Protein AF-0000000086684910 (afdb_homodimer)

Secondary structure (DSSP, 8-state):
--EEEEEEEES---HHHHHHTTTSEEEEE--EEEEEEEE-HHHHHHHHHHHHHTTPPEEEEEEE------------------------------/--EEEEEEEES---HHHHHHTTTSEEEEE--EEEEEEEE-HHHHHHHHHHHHHTTPPEEEEEEE------------------------------

Organism: NCBI:txid175570

Sequence (188 aa):
MDSRYEIRILGYLGPVLRAAVDGMRYEVVPTQTTIRAKLSPGDLRRLLKRLDARGVTLIHLARTGERLRRTPIDSRRSPSSTQGDVAQTAPARGMDSRYEIRILGYLGPVLRAAVDGMRYEVVPTQTTIRAKLSPGDLRRLLKRLDARGVTLIHLARTGERLRRTPIDSRRSPSSTQGDVAQTAPARG

Structure (mmCIF, N/CA/C/O backbone):
data_AF-0000000086684910-model_v1
#
loop_
_entity.id
_entity.type
_entity.pdbx_description
1 polymer 'TubC N-terminal docking domain-containing protein'
#
loop_
_atom_site.group_PDB
_atom_site.id
_atom_site.type_symbol
_atom_site.label_atom_id
_atom_site.label_alt_id
_atom_site.label_comp_id
_atom_site.label_asym_id
_atom_site.label_entity_id
_atom_site.label_seq_id
_atom_site.pdbx_PDB_ins_code
_atom_site.Cartn_x
_atom_site.Cartn_y
_atom_site.Cartn_z
_atom_site.occupancy
_atom_site.B_iso_or_equiv
_atom_site.auth_seq_id
_atom_site.auth_comp_id
_atom_site.auth_asym_id
_atom_site.auth_atom_id
_atom_site.pdbx_PDB_model_num
ATOM 1 N N . MET A 1 1 ? -8.414 26.562 13.734 1 89.31 1 MET A N 1
ATOM 2 C CA . MET A 1 1 ? -7.5 26.516 12.594 1 89.31 1 MET A CA 1
ATOM 3 C C . MET A 1 1 ? -7.406 25.094 12.031 1 89.31 1 MET A C 1
ATOM 5 O O . MET A 1 1 ? -7.398 24.125 12.781 1 89.31 1 MET A O 1
ATOM 9 N N . ASP A 1 2 ? -7.371 25 10.719 1 93.31 2 ASP A N 1
ATOM 10 C CA . ASP A 1 2 ? -7.375 23.688 10.062 1 93.31 2 ASP A CA 1
ATOM 11 C C . ASP A 1 2 ? -5.953 23.188 9.82 1 93.31 2 ASP A C 1
ATOM 13 O O . ASP A 1 2 ? -5.02 23.984 9.711 1 93.31 2 ASP A O 1
ATOM 17 N N . SER A 1 3 ? -5.773 22 9.938 1 95.12 3 SER A N 1
ATOM 18 C CA . SER A 1 3 ? -4.516 21.344 9.602 1 95.12 3 SER A CA 1
ATOM 19 C C . SER A 1 3 ? -4.727 20.266 8.539 1 95.12 3 SER A C 1
ATOM 21 O O . SER A 1 3 ? -5.84 19.766 8.359 1 95.12 3 SER A O 1
ATOM 23 N N . ARG A 1 4 ? -3.641 20.016 7.797 1 96.44 4 ARG A N 1
ATOM 24 C CA . ARG A 1 4 ? -3.703 18.953 6.812 1 96.44 4 ARG A CA 1
ATOM 25 C C . ARG A 1 4 ? -3.406 17.594 7.453 1 96.44 4 ARG A C 1
ATOM 27 O O . ARG A 1 4 ? -2.453 17.469 8.219 1 96.44 4 ARG A O 1
ATOM 34 N N . TYR A 1 5 ? -4.281 16.594 7.145 1 97.31 5 TYR A N 1
ATOM 35 C CA . TYR A 1 5 ? -4.137 15.258 7.715 1 97.31 5 TYR A CA 1
ATOM 36 C C . TYR A 1 5 ? -4.098 14.203 6.617 1 97.31 5 TYR A C 1
ATOM 38 O O . TYR A 1 5 ? -4.746 14.352 5.578 1 97.31 5 TYR A O 1
ATOM 46 N N . GLU A 1 6 ? -3.289 13.211 6.812 1 97.62 6 GLU A N 1
ATOM 47 C CA . GLU A 1 6 ? -3.338 11.953 6.078 1 97.62 6 GLU A CA 1
ATOM 48 C C . GLU A 1 6 ? -3.934 10.836 6.934 1 97.62 6 GLU A C 1
ATOM 50 O O . GLU A 1 6 ? -3.432 10.547 8.023 1 97.62 6 GLU A O 1
ATOM 55 N N . ILE A 1 7 ? -5.082 10.219 6.48 1 98.38 7 ILE A N 1
ATOM 56 C CA . ILE A 1 7 ? -5.816 9.148 7.145 1 98.38 7 ILE A CA 1
ATOM 57 C C . ILE A 1 7 ? -5.812 7.898 6.266 1 98.38 7 ILE A C 1
ATOM 59 O O . ILE A 1 7 ? -6.289 7.93 5.129 1 98.38 7 ILE A O 1
ATOM 63 N N . ARG A 1 8 ? -5.219 6.789 6.77 1 98.44 8 ARG A N 1
ATOM 64 C CA . ARG A 1 8 ? -5.199 5.543 6.016 1 98.44 8 ARG A CA 1
ATOM 65 C C . ARG A 1 8 ? -6.023 4.465 6.715 1 98.44 8 ARG A C 1
ATOM 67 O O . ARG A 1 8 ? -5.828 4.203 7.902 1 98.44 8 ARG A O 1
ATOM 74 N N . ILE A 1 9 ? -6.934 3.943 5.938 1 98.19 9 ILE A N 1
ATOM 75 C CA . ILE A 1 9 ? -7.812 2.92 6.492 1 98.19 9 ILE A CA 1
ATOM 76 C C . ILE A 1 9 ? -7.652 1.62 5.711 1 98.19 9 ILE A C 1
ATOM 78 O O . ILE A 1 9 ? -7.203 1.632 4.562 1 98.19 9 ILE A O 1
ATOM 82 N N . LEU A 1 10 ? -8.016 0.502 6.402 1 97.06 10 LEU A N 1
ATOM 83 C CA . LEU A 1 10 ? -8.008 -0.803 5.75 1 97.06 10 LEU A CA 1
ATOM 84 C C . LEU A 1 10 ? -9.203 -0.949 4.812 1 97.06 10 LEU A C 1
ATOM 86 O O . LEU A 1 10 ? -10.336 -0.632 5.191 1 97.06 10 LEU A O 1
ATOM 90 N N . GLY A 1 11 ? -8.93 -1.384 3.646 1 96.5 11 GLY A N 1
ATOM 91 C CA . GLY A 1 11 ? -9.984 -1.736 2.713 1 96.5 11 GLY A CA 1
ATOM 92 C C . GLY A 1 11 ? -10.359 -0.601 1.78 1 96.5 11 GLY A C 1
ATOM 93 O O . GLY A 1 11 ? -9.602 0.357 1.623 1 96.5 11 GLY A O 1
ATOM 94 N N . TYR A 1 12 ? -11.547 -0.706 1.014 1 94.12 12 TYR A N 1
ATOM 95 C CA . TYR A 1 12 ? -12.109 0.254 0.07 1 94.12 12 TYR A CA 1
ATOM 96 C C . TYR A 1 12 ? -13.164 1.129 0.744 1 94.12 12 TYR A C 1
ATOM 98 O O . TYR A 1 12 ? -13.617 0.827 1.851 1 94.12 12 TYR A O 1
ATOM 106 N N . LEU A 1 13 ? -13.477 2.133 0.04 1 94.06 13 LEU A N 1
ATOM 107 C CA . LEU A 1 13 ? -14.578 2.977 0.479 1 94.06 13 LEU A CA 1
ATOM 108 C C . LEU A 1 13 ? -15.891 2.533 -0.164 1 94.06 13 LEU A C 1
ATOM 110 O O . LEU A 1 13 ? -16.109 2.771 -1.353 1 94.06 13 LEU A O 1
ATOM 114 N N . GLY A 1 14 ? -16.75 1.815 0.538 1 94.75 14 GLY A N 1
ATOM 115 C CA . GLY A 1 14 ? -18.109 1.614 0.065 1 94.75 14 GLY A CA 1
ATOM 116 C C . GLY A 1 14 ? -18.891 2.902 -0.035 1 94.75 14 GLY A C 1
ATOM 117 O O . GLY A 1 14 ? -18.391 3.977 0.295 1 94.75 14 GLY A O 1
ATOM 118 N N . PRO A 1 15 ? -20.203 2.814 -0.485 1 93.94 15 PRO A N 1
ATOM 119 C CA . PRO A 1 15 ? -20.984 4.023 -0.722 1 93.94 15 PRO A CA 1
ATOM 120 C C . PRO A 1 15 ? -21.156 4.871 0.536 1 93.94 15 PRO A C 1
ATOM 122 O O . PRO A 1 15 ? -21.109 6.102 0.469 1 93.94 15 PRO A O 1
ATOM 125 N N . VAL A 1 16 ? -21.297 4.309 1.667 1 93.88 16 VAL A N 1
ATOM 126 C CA . VAL A 1 16 ? -21.516 5.02 2.92 1 93.88 16 VAL A CA 1
ATOM 127 C C . VAL A 1 16 ? -20.25 5.762 3.324 1 93.88 16 VAL A C 1
ATOM 129 O O . VAL A 1 16 ? -20.297 6.945 3.666 1 93.88 16 VAL A O 1
ATOM 132 N N . LEU A 1 17 ? -19.188 5.094 3.268 1 94.06 17 LEU A N 1
ATOM 133 C CA . LEU A 1 17 ? -17.906 5.699 3.639 1 94.06 17 LEU A CA 1
ATOM 134 C C . LEU A 1 17 ? -17.5 6.777 2.635 1 94.06 17 LEU A C 1
ATOM 136 O O . LEU A 1 17 ? -16.906 7.781 3.01 1 94.06 17 LEU A O 1
ATOM 140 N N . ARG A 1 18 ? -17.891 6.555 1.393 1 95.31 18 ARG A N 1
ATOM 141 C CA . ARG A 1 18 ? -17.609 7.574 0.389 1 95.31 18 ARG A CA 1
ATOM 142 C C . ARG A 1 18 ? -18.328 8.875 0.719 1 95.31 18 ARG A C 1
ATOM 144 O O . ARG A 1 18 ? -17.766 9.961 0.541 1 95.31 18 ARG A O 1
ATOM 151 N N . ALA A 1 19 ? -19.5 8.766 1.171 1 94.62 19 ALA A N 1
ATOM 152 C CA . ALA A 1 19 ? -20.266 9.953 1.553 1 94.62 19 ALA A CA 1
ATOM 153 C C . ALA A 1 19 ? -19.594 10.68 2.719 1 94.62 19 ALA A C 1
ATOM 155 O O . ALA A 1 19 ? -19.609 11.914 2.781 1 94.62 19 ALA A O 1
ATOM 156 N N . ALA A 1 20 ? -18.984 9.961 3.611 1 93.69 20 ALA A N 1
ATOM 157 C CA . ALA A 1 20 ? -18.359 10.516 4.809 1 93.69 20 ALA A CA 1
ATOM 158 C C . ALA A 1 20 ? -17.109 11.328 4.453 1 93.69 20 ALA A C 1
ATOM 160 O O . ALA A 1 20 ? -16.703 12.211 5.207 1 93.69 20 ALA A O 1
ATOM 161 N N . VAL A 1 21 ? -16.562 11.016 3.324 1 96.12 21 VAL A N 1
ATOM 162 C CA . VAL A 1 21 ? -15.32 11.703 2.961 1 96.12 21 VAL A CA 1
ATOM 163 C C . VAL A 1 21 ? -15.555 12.562 1.723 1 96.12 21 VAL A C 1
ATOM 165 O O . VAL A 1 21 ? -14.609 12.891 1.001 1 96.12 21 VAL A O 1
ATOM 168 N N . ASP A 1 22 ? -16.75 12.875 1.497 1 94.44 22 ASP A N 1
ATOM 169 C CA . ASP A 1 22 ? -17.109 13.711 0.356 1 94.44 22 ASP A CA 1
ATOM 170 C C . ASP A 1 22 ? -16.297 15.008 0.362 1 94.44 22 ASP A C 1
ATOM 172 O O . ASP A 1 22 ? -16.094 15.617 1.415 1 94.44 22 ASP A O 1
ATOM 176 N N . GLY A 1 23 ? -15.781 15.289 -0.751 1 94.31 23 GLY A N 1
ATOM 177 C CA . GLY A 1 23 ? -15.008 16.516 -0.882 1 94.31 23 GLY A CA 1
ATOM 178 C C . GLY A 1 23 ? -13.555 16.344 -0.496 1 94.31 23 GLY A C 1
ATOM 179 O O . GLY A 1 23 ? -12.758 17.281 -0.64 1 94.31 23 GLY A O 1
ATOM 180 N N . MET A 1 24 ? -13.195 15.227 -0.039 1 96.31 24 MET A N 1
ATOM 181 C CA . MET A 1 24 ? -11.805 14.945 0.318 1 96.31 24 MET A CA 1
ATOM 182 C C . MET A 1 24 ? -11.102 14.164 -0.788 1 96.31 24 MET A C 1
ATOM 184 O O . MET A 1 24 ? -11.758 13.461 -1.565 1 96.31 24 MET A O 1
ATOM 188 N N . ARG A 1 25 ? -9.836 14.344 -0.803 1 96.38 25 ARG A N 1
ATOM 189 C CA . ARG A 1 25 ? -9.055 13.531 -1.729 1 96.38 25 ARG A CA 1
ATOM 190 C C . ARG A 1 25 ? -8.734 12.172 -1.121 1 96.38 25 ARG A C 1
ATOM 192 O O . ARG A 1 25 ? -8.336 12.078 0.042 1 96.38 25 ARG A O 1
ATOM 199 N N . TYR A 1 26 ? -8.93 11.164 -1.888 1 96.44 26 TYR A N 1
ATOM 200 C CA . TYR A 1 26 ? -8.539 9.852 -1.387 1 96.44 26 TYR A CA 1
ATOM 201 C C . TYR A 1 26 ? -7.969 8.984 -2.504 1 96.44 26 TYR A C 1
ATOM 203 O O . TYR A 1 26 ? -8.234 9.234 -3.684 1 96.44 26 TYR A O 1
ATOM 211 N N . GLU A 1 27 ? -7.098 8.008 -2.178 1 97 27 GLU A N 1
ATOM 212 C CA . GLU A 1 27 ? -6.461 7.031 -3.059 1 97 27 GLU A CA 1
ATOM 213 C C . GLU A 1 27 ? -6.586 5.617 -2.5 1 97 27 GLU A C 1
ATOM 215 O O . GLU A 1 27 ? -6.375 5.395 -1.306 1 97 27 GLU A O 1
ATOM 220 N N . VAL A 1 28 ? -6.926 4.727 -3.416 1 95.94 28 VAL A N 1
ATOM 221 C CA . VAL A 1 28 ? -7.02 3.318 -3.041 1 95.94 28 VAL A CA 1
ATOM 222 C C . VAL A 1 28 ? -5.801 2.562 -3.572 1 95.94 28 VAL A C 1
ATOM 224 O O . VAL A 1 28 ? -5.477 2.652 -4.758 1 95.94 28 VAL A O 1
ATOM 227 N N . VAL A 1 29 ? -5.168 1.887 -2.674 1 94.56 29 VAL A N 1
ATOM 228 C CA . VAL A 1 29 ? -4.113 0.96 -3.068 1 94.56 29 VAL A CA 1
ATOM 229 C C . VAL A 1 29 ? -4.613 -0.477 -2.945 1 94.56 29 VAL A C 1
ATOM 231 O O . VAL A 1 29 ? -4.898 -0.949 -1.843 1 94.56 29 VAL A O 1
ATOM 234 N N . PRO A 1 30 ? -4.789 -1.074 -4.07 1 96 30 PRO A N 1
ATOM 235 C CA . PRO A 1 30 ? -5.238 -2.467 -3.992 1 96 30 PRO A CA 1
ATOM 236 C C . PRO A 1 30 ? -4.219 -3.377 -3.307 1 96 30 PRO A C 1
ATOM 238 O O . PRO A 1 30 ? -3.068 -2.979 -3.104 1 96 30 PRO A O 1
ATOM 241 N N . THR A 1 31 ? -4.707 -4.551 -2.914 1 96.25 31 THR A N 1
ATOM 242 C CA . THR A 1 31 ? -3.824 -5.535 -2.301 1 96.25 31 THR A CA 1
ATOM 243 C C . THR A 1 31 ? -2.562 -5.727 -3.137 1 96.25 31 THR A C 1
ATOM 245 O O . THR A 1 31 ? -2.635 -5.832 -4.363 1 96.25 31 THR A O 1
ATOM 248 N N . GLN A 1 32 ? -1.499 -5.684 -2.506 1 96.81 32 GLN A N 1
ATOM 249 C CA . GLN A 1 32 ? -0.22 -5.922 -3.166 1 96.81 32 GLN A CA 1
ATOM 250 C C . GLN A 1 32 ? 0.656 -6.863 -2.344 1 96.81 32 GLN A C 1
ATOM 252 O O . GLN A 1 32 ? 0.536 -6.918 -1.118 1 96.81 32 GLN A O 1
ATOM 257 N N . THR A 1 33 ? 1.547 -7.652 -2.994 1 97.56 33 THR A N 1
ATOM 258 C CA . THR A 1 33 ? 2.537 -8.508 -2.357 1 97.56 33 THR A CA 1
ATOM 259 C C . THR A 1 33 ? 3.951 -8.078 -2.732 1 97.56 33 THR A C 1
ATOM 261 O O . THR A 1 33 ? 4.254 -7.891 -3.912 1 97.56 33 THR A O 1
ATOM 264 N N . THR A 1 34 ? 4.734 -7.816 -1.76 1 97.75 34 THR A N 1
ATOM 265 C CA . THR A 1 34 ? 6.152 -7.539 -1.961 1 97.75 34 THR A CA 1
ATOM 266 C C . THR A 1 34 ? 6.996 -8.781 -1.66 1 97.75 34 THR A C 1
ATOM 268 O O . THR A 1 34 ? 6.887 -9.359 -0.579 1 97.75 34 THR A O 1
ATOM 271 N N . ILE A 1 35 ? 7.797 -9.156 -2.658 1 98.12 35 ILE A N 1
ATOM 272 C CA . ILE A 1 35 ? 8.711 -10.289 -2.529 1 98.12 35 ILE A CA 1
ATOM 273 C C . ILE A 1 35 ? 10.156 -9.781 -2.482 1 98.12 35 ILE A C 1
ATOM 275 O O . ILE A 1 35 ? 10.555 -8.961 -3.312 1 98.12 35 ILE A O 1
ATOM 279 N N . ARG A 1 36 ? 10.844 -10.195 -1.483 1 97.56 36 ARG A N 1
ATOM 280 C CA . ARG A 1 36 ? 12.266 -9.883 -1.37 1 97.56 36 ARG A CA 1
ATOM 281 C C . ARG A 1 36 ? 13.117 -11.148 -1.453 1 97.56 36 ARG A C 1
ATOM 283 O O . ARG A 1 36 ? 12.875 -12.109 -0.721 1 97.56 36 ARG A O 1
ATOM 290 N N . ALA A 1 37 ? 14.078 -11.07 -2.322 1 97.25 37 ALA A N 1
ATOM 291 C CA . ALA A 1 37 ? 14.867 -12.281 -2.533 1 97.25 37 ALA A CA 1
ATOM 292 C C . ALA A 1 37 ? 16.266 -11.945 -3.061 1 97.25 37 ALA A C 1
ATOM 294 O O . ALA A 1 37 ? 16.469 -10.898 -3.678 1 97.25 37 ALA A O 1
ATOM 295 N N . LYS A 1 38 ? 17.188 -12.75 -2.695 1 96.38 38 LYS A N 1
ATOM 296 C CA . LYS A 1 38 ? 18.5 -12.789 -3.33 1 96.38 38 LYS A CA 1
ATOM 297 C C . LYS A 1 38 ? 18.5 -13.703 -4.551 1 96.38 38 LYS A C 1
ATOM 299 O O . LYS A 1 38 ? 18.281 -14.906 -4.426 1 96.38 38 LYS A O 1
ATOM 304 N N . LEU A 1 39 ? 18.688 -13.125 -5.719 1 97.12 39 LEU A N 1
ATOM 305 C CA . LEU A 1 39 ? 18.562 -13.898 -6.949 1 97.12 39 LEU A CA 1
ATOM 306 C C . LEU A 1 39 ? 19.719 -13.586 -7.902 1 97.12 39 LEU A C 1
ATOM 308 O O . LEU A 1 39 ? 20.188 -12.445 -7.953 1 97.12 39 LEU A O 1
ATOM 312 N N . SER A 1 40 ? 20.188 -14.578 -8.633 1 97.06 40 SER A N 1
ATOM 313 C CA . SER A 1 40 ? 20.984 -14.328 -9.82 1 97.06 40 SER A CA 1
ATOM 314 C C . SER A 1 40 ? 20.156 -13.703 -10.938 1 97.06 40 SER A C 1
ATOM 316 O O . SER A 1 40 ? 18.922 -13.789 -10.922 1 97.06 40 SER A O 1
ATOM 318 N N . PRO A 1 41 ? 20.781 -13.156 -11.898 1 96.88 41 PRO A N 1
ATOM 319 C CA . PRO A 1 41 ? 20.031 -12.609 -13.031 1 96.88 41 PRO A CA 1
ATOM 320 C C . PRO A 1 41 ? 19.141 -13.656 -13.711 1 96.88 41 PRO A C 1
ATOM 322 O O . PRO A 1 41 ? 18.031 -13.344 -14.141 1 96.88 41 PRO A O 1
ATOM 325 N N . GLY A 1 42 ? 19.656 -14.82 -13.836 1 97.81 42 GLY A N 1
ATOM 326 C CA . GLY A 1 42 ? 18.875 -15.891 -14.445 1 97.81 42 GLY A CA 1
ATOM 327 C C . GLY A 1 42 ? 17.656 -16.281 -13.633 1 97.81 42 GLY A C 1
ATOM 328 O O . GLY A 1 42 ? 16.578 -16.484 -14.188 1 97.81 42 GLY A O 1
ATOM 329 N N . ASP A 1 43 ? 17.828 -16.422 -12.375 1 97 43 ASP A N 1
ATOM 330 C CA . ASP A 1 43 ? 16.734 -16.797 -11.5 1 97 43 ASP A CA 1
ATOM 331 C C . ASP A 1 43 ? 15.648 -15.719 -11.477 1 97 43 ASP A C 1
ATOM 333 O O . ASP A 1 43 ? 14.461 -16.016 -11.438 1 97 43 ASP A O 1
ATOM 337 N N . LEU A 1 44 ? 16.078 -14.43 -11.477 1 97.81 44 LEU A N 1
ATOM 338 C CA . LEU A 1 44 ? 15.133 -13.32 -11.555 1 97.81 44 LEU A CA 1
ATOM 339 C C . LEU A 1 44 ? 14.328 -13.383 -12.844 1 97.81 44 LEU A C 1
ATOM 341 O O . LEU A 1 44 ? 13.102 -13.289 -12.82 1 97.81 44 LEU A O 1
ATOM 345 N N . ARG A 1 45 ? 15.039 -13.656 -13.914 1 98.31 45 ARG A N 1
ATOM 346 C CA . ARG A 1 45 ? 14.383 -13.727 -15.211 1 98.31 45 ARG A CA 1
ATOM 347 C C . ARG A 1 45 ? 13.383 -14.883 -15.25 1 98.31 45 ARG A C 1
ATOM 349 O O . ARG A 1 45 ? 12.273 -14.734 -15.781 1 98.31 45 ARG A O 1
ATOM 356 N N . ARG A 1 46 ? 13.719 -16 -14.711 1 98 46 ARG A N 1
ATOM 357 C CA . ARG A 1 46 ? 12.836 -17.156 -14.672 1 98 46 ARG A CA 1
ATOM 358 C C . ARG A 1 46 ? 11.586 -16.859 -13.852 1 98 46 ARG A C 1
ATOM 360 O O . ARG A 1 46 ? 10.469 -17.203 -14.258 1 98 46 ARG A O 1
ATOM 367 N N . LEU A 1 47 ? 11.828 -16.219 -12.742 1 97.56 47 LEU A N 1
ATOM 368 C CA . LEU A 1 47 ? 10.703 -15.883 -11.875 1 97.56 47 LEU A CA 1
ATOM 369 C C . LEU A 1 47 ? 9.758 -14.898 -12.562 1 97.56 47 LEU A C 1
ATOM 371 O O . LEU A 1 47 ? 8.547 -15.109 -12.578 1 97.56 47 LEU A O 1
ATOM 375 N N . LEU A 1 48 ? 10.336 -13.836 -13.164 1 97.94 48 LEU A N 1
ATOM 376 C CA . LEU A 1 48 ? 9.531 -12.828 -13.844 1 97.94 48 LEU A CA 1
ATOM 377 C C . LEU A 1 48 ? 8.758 -13.445 -15.008 1 97.94 48 LEU A C 1
ATOM 379 O O . LEU A 1 48 ? 7.613 -13.07 -15.266 1 97.94 48 LEU A O 1
ATOM 383 N N . LYS A 1 49 ? 9.367 -14.406 -15.719 1 97.81 49 LYS A N 1
ATOM 384 C CA . LYS A 1 49 ? 8.695 -15.094 -16.812 1 97.81 49 LYS A CA 1
ATOM 385 C C . LYS A 1 49 ? 7.516 -15.914 -16.312 1 97.81 49 LYS A C 1
ATOM 387 O O . LYS A 1 49 ? 6.457 -15.945 -16.953 1 97.81 49 LYS A O 1
ATOM 392 N N . ARG A 1 50 ? 7.715 -16.547 -15.188 1 97.12 50 ARG A N 1
ATOM 393 C CA . ARG A 1 50 ? 6.645 -17.344 -14.586 1 97.12 50 ARG A CA 1
ATOM 394 C C . ARG A 1 50 ? 5.477 -16.453 -14.164 1 97.12 50 ARG A C 1
ATOM 396 O O . ARG A 1 50 ? 4.316 -16.797 -14.383 1 97.12 50 ARG A O 1
ATOM 403 N N . LEU A 1 51 ? 5.746 -15.344 -13.531 1 96.81 51 LEU A N 1
ATOM 404 C CA . LEU A 1 51 ? 4.715 -14.391 -13.125 1 96.81 51 LEU A CA 1
ATOM 405 C C . LEU A 1 51 ? 3.965 -13.859 -14.344 1 96.81 51 LEU A C 1
ATOM 407 O O . LEU A 1 51 ? 2.732 -13.812 -14.344 1 96.81 51 LEU A O 1
ATOM 411 N N . ASP A 1 52 ? 4.734 -13.57 -15.406 1 97 52 ASP A N 1
ATOM 412 C CA . ASP A 1 52 ? 4.141 -13.047 -16.625 1 97 52 ASP A CA 1
ATOM 413 C C . ASP A 1 52 ? 3.232 -14.086 -17.281 1 97 52 ASP A C 1
ATOM 415 O O . ASP A 1 52 ? 2.133 -13.758 -17.734 1 97 52 ASP A O 1
ATOM 419 N N . ALA A 1 53 ? 3.668 -15.25 -17.312 1 96.94 53 ALA A N 1
ATOM 420 C CA . ALA A 1 53 ? 2.918 -16.328 -17.953 1 96.94 53 ALA A CA 1
ATOM 421 C C . ALA A 1 53 ? 1.589 -16.578 -17.25 1 96.94 53 ALA A C 1
ATOM 423 O O . ALA A 1 53 ? 0.679 -17.188 -17.812 1 96.94 53 ALA A O 1
ATOM 424 N N . ARG A 1 54 ? 1.5 -16.141 -16.094 1 95.88 54 ARG A N 1
ATOM 425 C CA . ARG A 1 54 ? 0.295 -16.328 -15.305 1 95.88 54 ARG A CA 1
ATOM 426 C C . ARG A 1 54 ? -0.522 -15.055 -15.211 1 95.88 54 ARG A C 1
ATOM 428 O O . ARG A 1 54 ? -1.49 -14.977 -14.453 1 95.88 54 ARG A O 1
ATOM 435 N N . GLY A 1 55 ? -0.108 -14.109 -15.906 1 96.62 55 GLY A N 1
ATOM 436 C CA . GLY A 1 55 ? -0.868 -12.867 -16 1 96.62 55 GLY A CA 1
ATOM 437 C C . GLY A 1 55 ? -0.744 -11.992 -14.773 1 96.62 55 GLY A C 1
ATOM 438 O O . GLY A 1 55 ? -1.636 -11.195 -14.484 1 96.62 55 GLY A O 1
ATOM 439 N N . VAL A 1 56 ? 0.313 -12.211 -14.016 1 97 56 VAL A N 1
ATOM 440 C CA . VAL A 1 56 ? 0.549 -11.422 -12.812 1 97 56 VAL A CA 1
ATOM 441 C C . VAL A 1 56 ? 1.035 -10.023 -13.203 1 97 56 VAL A C 1
ATOM 443 O O . VAL A 1 56 ? 1.932 -9.883 -14.031 1 97 56 VAL A O 1
ATOM 446 N N . THR A 1 57 ? 0.396 -8.984 -12.594 1 97.56 57 THR A N 1
ATOM 447 C CA . THR A 1 57 ? 0.813 -7.609 -12.836 1 97.56 57 THR A CA 1
ATOM 448 C C . THR A 1 57 ? 1.972 -7.227 -11.914 1 97.56 57 THR A C 1
ATOM 450 O O . THR A 1 57 ? 1.846 -7.285 -10.695 1 97.56 57 THR A O 1
ATOM 453 N N . LEU A 1 58 ? 3.117 -6.828 -12.516 1 97.56 58 LEU A N 1
ATOM 454 C CA . LEU A 1 58 ? 4.277 -6.316 -11.789 1 97.56 58 LEU A CA 1
ATOM 455 C C . LEU A 1 58 ? 4.137 -4.824 -11.523 1 97.56 58 LEU A C 1
ATOM 457 O O . LEU A 1 58 ? 4.035 -4.027 -12.461 1 97.56 58 LEU A O 1
ATOM 461 N N . ILE A 1 59 ? 4.141 -4.461 -10.305 1 97.5 59 ILE A N 1
ATOM 462 C CA . ILE A 1 59 ? 3.957 -3.066 -9.914 1 97.5 59 ILE A CA 1
ATOM 463 C C . ILE A 1 59 ? 5.316 -2.385 -9.781 1 97.5 59 ILE A C 1
ATOM 465 O O . ILE A 1 59 ? 5.453 -1.193 -10.07 1 97.5 59 ILE A O 1
ATOM 469 N N . HIS A 1 60 ? 6.277 -3.115 -9.297 1 97.62 60 HIS A N 1
ATOM 470 C CA . HIS A 1 60 ? 7.59 -2.559 -8.992 1 97.62 60 HIS A CA 1
ATOM 471 C C . HIS A 1 60 ? 8.664 -3.639 -9.023 1 97.62 60 HIS A C 1
ATOM 473 O O . HIS A 1 60 ? 8.414 -4.781 -8.625 1 97.62 60 HIS A O 1
ATOM 479 N N . LEU A 1 61 ? 9.852 -3.348 -9.516 1 98.12 61 LEU A N 1
ATOM 480 C CA . LEU A 1 61 ? 11.062 -4.16 -9.469 1 98.12 61 LEU A CA 1
ATOM 481 C C . LEU A 1 61 ? 12.281 -3.293 -9.188 1 98.12 61 LEU A C 1
ATOM 483 O O . LEU A 1 61 ? 12.539 -2.322 -9.898 1 98.12 61 LEU A O 1
ATOM 487 N N . ALA A 1 62 ? 12.938 -3.656 -8.086 1 97.19 62 ALA A N 1
ATOM 488 C CA . ALA A 1 62 ? 14.141 -2.879 -7.789 1 97.19 62 ALA A CA 1
ATOM 489 C C . ALA A 1 62 ? 15.25 -3.768 -7.23 1 97.19 62 ALA A C 1
ATOM 491 O O . ALA A 1 62 ? 14.977 -4.68 -6.441 1 97.19 62 ALA A O 1
ATOM 492 N N . ARG A 1 63 ? 16.484 -3.545 -7.629 1 95.88 63 ARG A N 1
ATOM 493 C CA . ARG A 1 63 ? 17.656 -4.117 -6.977 1 95.88 63 ARG A CA 1
ATOM 494 C C . ARG A 1 63 ? 17.984 -3.363 -5.691 1 95.88 63 ARG A C 1
ATOM 496 O O . ARG A 1 63 ? 18.062 -2.133 -5.688 1 95.88 63 ARG A O 1
ATOM 503 N N . THR A 1 64 ? 18.078 -4.137 -4.586 1 93 64 THR A N 1
ATOM 504 C CA . THR A 1 64 ? 18.297 -3.471 -3.307 1 93 64 THR A CA 1
ATOM 505 C C . THR A 1 64 ? 19.688 -3.816 -2.758 1 93 64 THR A C 1
ATOM 507 O O . THR A 1 64 ? 20.312 -4.77 -3.215 1 93 64 THR A O 1
ATOM 510 N N . GLY A 1 65 ? 20.203 -3.027 -1.684 1 79.31 65 GLY A N 1
ATOM 511 C CA . GLY A 1 65 ? 21.484 -3.291 -1.053 1 79.31 65 GLY A CA 1
ATOM 512 C C . GLY A 1 65 ? 22.547 -2.264 -1.401 1 79.31 65 GLY A C 1
ATOM 513 O O . GLY A 1 65 ? 23.594 -2.213 -0.767 1 79.31 65 GLY A O 1
ATOM 514 N N . GLU A 1 66 ? 22.734 -1.962 -2.709 1 62.38 66 GLU A N 1
ATOM 515 C CA . GLU A 1 66 ? 23.953 -1.206 -2.934 1 62.38 66 GLU A CA 1
ATOM 516 C C . GLU A 1 66 ? 23.953 0.111 -2.164 1 62.38 66 GLU A C 1
ATOM 518 O O . GLU A 1 66 ? 23.203 1.028 -2.504 1 62.38 66 GLU A O 1
ATOM 523 N N . ARG A 1 67 ? 23.766 -0.075 -0.949 1 56.56 67 ARG A N 1
ATOM 524 C CA . ARG A 1 67 ? 23.984 1.209 -0.29 1 56.56 67 ARG A CA 1
ATOM 525 C C . ARG A 1 67 ? 25.234 1.891 -0.824 1 56.56 67 ARG A C 1
ATOM 527 O O . ARG A 1 67 ? 26.281 1.252 -0.976 1 56.56 67 ARG A O 1
ATOM 534 N N . LEU A 1 68 ? 25.078 2.865 -1.61 1 54.91 68 LEU A N 1
ATOM 535 C CA . LEU A 1 68 ? 26.266 3.668 -1.856 1 54.91 68 LEU A CA 1
ATOM 536 C C . LEU A 1 68 ? 27.109 3.799 -0.59 1 54.91 68 LEU A C 1
ATOM 538 O O . LEU A 1 68 ? 26.609 4.242 0.447 1 54.91 68 LEU A O 1
ATOM 542 N N . ARG A 1 69 ? 27.812 2.879 -0.246 1 52.72 69 ARG A N 1
ATOM 543 C CA . ARG A 1 69 ? 28.828 3.186 0.757 1 52.72 69 ARG A CA 1
ATOM 544 C C . ARG A 1 69 ? 29.328 4.625 0.62 1 52.72 69 ARG A C 1
ATOM 546 O O . ARG A 1 69 ? 29.953 4.977 -0.374 1 52.72 69 ARG A O 1
ATOM 553 N N . ARG A 1 70 ? 28.531 5.578 0.942 1 55.84 70 ARG A N 1
ATOM 554 C CA . ARG A 1 70 ? 29.188 6.883 1.005 1 55.84 70 ARG A CA 1
ATOM 555 C C . ARG A 1 70 ? 30.594 6.77 1.562 1 55.84 70 ARG A C 1
ATOM 557 O O . ARG A 1 70 ? 30.781 6.34 2.701 1 55.84 70 ARG A O 1
ATOM 564 N N . THR A 1 71 ? 31.531 6.391 0.791 1 58.22 71 THR A N 1
ATOM 565 C CA . THR A 1 71 ? 32.906 6.523 1.211 1 58.22 71 THR A CA 1
ATOM 566 C C . THR A 1 71 ? 33.125 7.824 1.978 1 58.22 71 THR A C 1
ATOM 568 O O . THR A 1 71 ? 32.875 8.906 1.446 1 58.22 71 THR A O 1
ATOM 571 N N . PRO A 1 72 ? 33.156 7.867 3.223 1 56.78 72 PRO A N 1
ATOM 572 C CA . PRO A 1 72 ? 33.531 9.125 3.867 1 56.78 72 PRO A CA 1
ATOM 573 C C . PRO A 1 72 ? 34.781 9.758 3.236 1 56.78 72 PRO A C 1
ATOM 575 O O . PRO A 1 72 ? 35.75 9.055 2.945 1 56.78 72 PRO A O 1
ATOM 578 N N . ILE A 1 73 ? 34.719 10.734 2.496 1 55.88 73 ILE A N 1
ATOM 579 C CA . ILE A 1 73 ? 35.875 11.484 2.062 1 55.88 73 ILE A CA 1
ATOM 580 C C . ILE A 1 73 ? 36.688 11.906 3.279 1 55.88 73 ILE A C 1
ATOM 582 O O . ILE A 1 73 ? 36.25 12.711 4.094 1 55.88 73 ILE A O 1
ATOM 586 N N . ASP A 1 74 ? 37.562 11.023 3.941 1 56.69 74 ASP A N 1
ATOM 587 C CA . ASP A 1 74 ? 38.562 11.383 4.93 1 56.69 74 ASP A CA 1
ATOM 588 C C . ASP A 1 74 ? 39.406 12.555 4.441 1 56.69 74 ASP A C 1
ATOM 590 O O . ASP A 1 74 ? 40.25 12.391 3.549 1 56.69 74 ASP A O 1
ATOM 594 N N . SER A 1 75 ? 38.938 13.844 4.391 1 58.97 75 SER A N 1
ATOM 595 C CA . SER A 1 75 ? 39.812 14.992 4.188 1 58.97 75 SER A CA 1
ATOM 596 C C . SER A 1 75 ? 40.906 15.047 5.254 1 58.97 75 SER A C 1
ATOM 598 O O . SER A 1 75 ? 40.719 15.641 6.32 1 58.97 75 SER A O 1
ATOM 600 N N . ARG A 1 76 ? 41.625 13.961 5.562 1 53.12 76 ARG A N 1
ATOM 601 C CA . ARG A 1 76 ? 42.781 14.125 6.418 1 53.12 76 ARG A CA 1
ATOM 602 C C . ARG A 1 76 ? 43.688 15.258 5.926 1 53.12 76 ARG A C 1
ATOM 604 O O . ARG A 1 76 ? 44.219 15.188 4.82 1 53.12 76 ARG A O 1
ATOM 611 N N . ARG A 1 77 ? 43.469 16.484 6.312 1 56.66 77 ARG A N 1
ATOM 612 C CA . ARG A 1 77 ? 44.438 17.562 6.203 1 56.66 77 ARG A CA 1
ATOM 613 C C . ARG A 1 77 ? 45.812 17.125 6.715 1 56.66 77 ARG A C 1
ATOM 615 O O . ARG A 1 77 ? 45.969 16.781 7.891 1 56.66 77 ARG A O 1
ATOM 622 N N . SER A 1 78 ? 46.719 16.531 5.965 1 58.09 78 SER A N 1
ATOM 623 C CA . SER A 1 78 ? 48.125 16.281 6.316 1 58.09 78 SER A CA 1
ATOM 624 C C . SER A 1 78 ? 48.75 17.531 6.934 1 58.09 78 SER A C 1
ATOM 626 O O . SER A 1 78 ? 48.625 18.641 6.402 1 58.09 78 SER A O 1
ATOM 628 N N . PRO A 1 79 ? 49.094 17.656 8.258 1 55.72 79 PRO A N 1
ATOM 629 C CA . PRO A 1 79 ? 49.812 18.766 8.867 1 55.72 79 PRO A CA 1
ATOM 630 C C . PRO A 1 79 ? 51.125 19.062 8.148 1 55.72 79 PRO A C 1
ATOM 632 O O . PRO A 1 79 ? 51.844 18.141 7.762 1 55.72 79 PRO A O 1
ATOM 635 N N . SER A 1 80 ? 51.312 20.047 7.281 1 56 80 SER A N 1
ATOM 636 C CA . SER A 1 80 ? 52.562 20.531 6.711 1 56 80 SER A CA 1
ATOM 637 C C . SER A 1 80 ? 53.594 20.812 7.797 1 56 80 SER A C 1
ATOM 639 O O . SER A 1 80 ? 53.375 21.641 8.68 1 56 80 SER A O 1
ATOM 641 N N . SER A 1 81 ? 54.344 19.906 8.477 1 56.88 81 SER A N 1
ATOM 642 C CA . SER A 1 81 ? 55.5 20.078 9.344 1 56.88 81 SER A CA 1
ATOM 643 C C . SER A 1 81 ? 56.562 20.906 8.664 1 56.88 81 SER A C 1
ATOM 645 O O . SER A 1 81 ? 57.188 20.453 7.688 1 56.88 81 SER A O 1
ATOM 647 N N . THR A 1 82 ? 56.5 22.219 8.57 1 53.94 82 THR A N 1
ATOM 648 C CA . THR A 1 82 ? 57.625 23.078 8.211 1 53.94 82 THR A CA 1
ATOM 649 C C . THR A 1 82 ? 58.75 22.922 9.227 1 53.94 82 THR A C 1
ATOM 651 O O . THR A 1 82 ? 58.594 23.25 10.398 1 53.94 82 THR A O 1
ATOM 654 N N . GLN A 1 83 ? 59.562 21.875 9.414 1 54.19 83 GLN A N 1
ATOM 655 C CA . GLN A 1 83 ? 60.812 21.734 10.133 1 54.19 83 GLN A CA 1
ATOM 656 C C . GLN A 1 83 ? 61.812 22.812 9.734 1 54.19 83 GLN A C 1
ATOM 658 O O . GLN A 1 83 ? 62.219 22.875 8.578 1 54.19 83 GLN A O 1
ATOM 663 N N . GLY A 1 84 ? 61.844 24.016 10.375 1 48.56 84 GLY A N 1
ATOM 664 C CA . GLY A 1 84 ? 62.906 25.016 10.32 1 48.56 84 GLY A CA 1
ATOM 665 C C . GLY A 1 84 ? 64.25 24.484 10.742 1 48.56 84 GLY A C 1
ATOM 666 O O . GLY A 1 84 ? 64.438 24 11.859 1 48.56 84 GLY A O 1
ATOM 667 N N . ASP A 1 85 ? 65.062 23.891 9.906 1 53.31 85 ASP A N 1
ATOM 668 C CA . ASP A 1 85 ? 66.438 23.5 10.055 1 53.31 85 ASP A CA 1
ATOM 669 C C . ASP A 1 85 ? 67.312 24.672 10.547 1 53.31 85 ASP A C 1
ATOM 671 O O . ASP A 1 85 ? 67.438 25.688 9.859 1 53.31 85 ASP A O 1
ATOM 675 N N . VAL A 1 86 ? 67.312 25.062 11.875 1 53.53 86 VAL A N 1
ATOM 676 C CA . VAL A 1 86 ? 68.188 26.047 12.477 1 53.53 86 VAL A CA 1
ATOM 677 C C . VAL A 1 86 ? 69.688 25.625 12.281 1 53.53 86 VAL A C 1
ATOM 679 O O . VAL A 1 86 ? 70.062 24.531 12.68 1 53.53 86 VAL A O 1
ATOM 682 N N . ALA A 1 87 ? 70.5 26.234 11.445 1 51.28 87 ALA A N 1
ATOM 683 C CA . ALA A 1 87 ? 71.875 26.156 11.117 1 51.28 87 ALA A CA 1
ATOM 684 C C . ALA A 1 87 ? 72.75 26.422 12.352 1 51.28 87 ALA A C 1
ATOM 686 O O . ALA A 1 87 ? 72.625 27.438 13.023 1 51.28 87 ALA A O 1
ATOM 687 N N . GLN A 1 88 ? 72.938 25.438 13.273 1 50.88 88 GLN A N 1
ATOM 688 C CA . GLN A 1 88 ? 73.875 25.562 14.383 1 50.88 88 GLN A CA 1
ATOM 689 C C . GLN A 1 88 ? 75.25 26.016 13.883 1 50.88 88 GLN A C 1
ATOM 691 O O . GLN A 1 88 ? 75.875 25.359 13.039 1 50.88 88 GLN A O 1
ATOM 696 N N . THR A 1 89 ? 75.438 27.281 13.742 1 53.56 89 THR A N 1
ATOM 697 C CA . THR A 1 89 ? 76.688 27.938 13.43 1 53.56 89 THR A CA 1
ATOM 698 C C . THR A 1 89 ? 77.812 27.516 14.43 1 53.56 89 THR A C 1
ATOM 700 O O . THR A 1 89 ? 77.562 27.625 15.648 1 53.56 89 THR A O 1
ATOM 703 N N . ALA A 1 90 ? 78.688 26.5 14.227 1 59.38 90 ALA A N 1
ATOM 704 C CA . ALA A 1 90 ? 79.812 25.969 14.922 1 59.38 90 ALA A CA 1
ATOM 705 C C . ALA A 1 90 ? 80.75 27.078 15.367 1 59.38 90 ALA A C 1
ATOM 707 O O . ALA A 1 90 ? 81.062 28.016 14.609 1 59.38 90 ALA A O 1
ATOM 708 N N . PRO A 1 91 ? 80.875 27.281 16.688 1 53.88 91 PRO A N 1
ATOM 709 C CA . PRO A 1 91 ? 81.75 28.281 17.234 1 53.88 91 PRO A CA 1
ATOM 710 C C . PRO A 1 91 ? 83.188 28.141 16.688 1 53.88 91 PRO A C 1
ATOM 712 O O . PRO A 1 91 ? 83.625 27.047 16.297 1 53.88 91 PRO A O 1
ATOM 715 N N . ALA A 1 92 ? 83.875 29.219 16.297 1 50.47 92 ALA A N 1
ATOM 716 C CA . ALA A 1 92 ? 85.188 29.422 15.789 1 50.47 92 ALA A CA 1
ATOM 717 C C . ALA A 1 92 ? 86.25 28.828 16.75 1 50.47 92 ALA A C 1
ATOM 719 O O . ALA A 1 92 ? 86 28.766 17.953 1 50.47 92 ALA A O 1
ATOM 720 N N . ARG A 1 93 ? 87.062 28 16.188 1 48.28 93 ARG A N 1
ATOM 721 C CA . ARG A 1 93 ? 88.312 27.359 16.688 1 48.28 93 ARG A CA 1
ATOM 722 C C . ARG A 1 93 ? 89.312 28.406 17.188 1 48.28 93 ARG A C 1
ATOM 724 O O . ARG A 1 93 ? 89.75 29.25 16.422 1 48.28 93 ARG A O 1
ATOM 731 N N . GLY A 1 94 ? 88.75 29.312 18.156 1 36.06 94 GLY A N 1
ATOM 732 C CA . GLY A 1 94 ? 90 29.766 18.734 1 36.06 94 GLY A CA 1
ATOM 733 C C . GLY A 1 94 ? 90.688 28.719 19.609 1 36.06 94 GLY A C 1
ATOM 734 O O . GLY A 1 94 ? 90 27.766 20.047 1 36.06 94 GLY A O 1
ATOM 735 N N . MET B 1 1 ? 26.781 -13.836 -9.844 1 89.5 1 MET B N 1
ATOM 736 C CA . MET B 1 1 ? 26.672 -13.203 -8.531 1 89.5 1 MET B CA 1
ATOM 737 C C . MET B 1 1 ? 25.219 -12.805 -8.25 1 89.5 1 MET B C 1
ATOM 739 O O . MET B 1 1 ? 24.516 -12.336 -9.141 1 89.5 1 MET B O 1
ATOM 743 N N . ASP B 1 2 ? 24.797 -13.023 -7.031 1 93.44 2 ASP B N 1
ATOM 744 C CA . ASP B 1 2 ? 23.406 -12.758 -6.672 1 93.44 2 ASP B CA 1
ATOM 745 C C . ASP B 1 2 ? 23.234 -11.328 -6.164 1 93.44 2 ASP B C 1
ATOM 747 O O . ASP B 1 2 ? 24.172 -10.727 -5.664 1 93.44 2 ASP B O 1
ATOM 751 N N . SER B 1 3 ? 22.188 -10.797 -6.461 1 95.31 3 SER B N 1
ATOM 752 C CA . SER B 1 3 ? 21.812 -9.492 -5.934 1 95.31 3 SER B CA 1
ATOM 753 C C . SER B 1 3 ? 20.469 -9.562 -5.199 1 95.31 3 SER B C 1
ATOM 755 O O . SER B 1 3 ? 19.688 -10.484 -5.422 1 95.31 3 SER B O 1
ATOM 757 N N . ARG B 1 4 ? 20.297 -8.656 -4.266 1 96.56 4 ARG B N 1
ATOM 758 C CA . ARG B 1 4 ? 19.031 -8.578 -3.566 1 96.56 4 ARG B CA 1
ATOM 759 C C . ARG B 1 4 ? 18.016 -7.758 -4.359 1 96.56 4 ARG B C 1
ATOM 761 O O . ARG B 1 4 ? 18.328 -6.676 -4.855 1 96.56 4 ARG B O 1
ATOM 768 N N . TYR B 1 5 ? 16.781 -8.328 -4.496 1 97.25 5 TYR B N 1
ATOM 769 C CA . TYR B 1 5 ? 15.719 -7.672 -5.258 1 97.25 5 TYR B CA 1
ATOM 770 C C . TYR B 1 5 ? 14.453 -7.527 -4.418 1 97.25 5 TYR B C 1
ATOM 772 O O . TYR B 1 5 ? 14.164 -8.375 -3.572 1 97.25 5 TYR B O 1
ATOM 780 N N . GLU B 1 6 ? 13.789 -6.453 -4.594 1 97.75 6 GLU B N 1
ATOM 781 C CA . GLU B 1 6 ? 12.414 -6.262 -4.16 1 97.75 6 GLU B CA 1
ATOM 782 C C . GLU B 1 6 ? 11.445 -6.305 -5.34 1 97.75 6 GLU B C 1
ATOM 784 O O . GLU B 1 6 ? 11.586 -5.535 -6.293 1 97.75 6 GLU B O 1
ATOM 789 N N . ILE B 1 7 ? 10.461 -7.25 -5.336 1 98.38 7 ILE B N 1
ATOM 790 C CA . ILE B 1 7 ? 9.453 -7.477 -6.371 1 98.38 7 ILE B CA 1
ATOM 791 C C . ILE B 1 7 ? 8.062 -7.266 -5.785 1 98.38 7 ILE B C 1
ATOM 793 O O . ILE B 1 7 ? 7.68 -7.93 -4.82 1 98.38 7 ILE B O 1
ATOM 797 N N . ARG B 1 8 ? 7.32 -6.301 -6.348 1 98.44 8 ARG B N 1
ATOM 798 C CA . ARG B 1 8 ? 5.961 -6.047 -5.879 1 98.44 8 ARG B CA 1
ATOM 799 C C . ARG B 1 8 ? 4.941 -6.352 -6.973 1 98.44 8 ARG B C 1
ATOM 801 O O . ARG B 1 8 ? 5.062 -5.855 -8.094 1 98.44 8 ARG B O 1
ATOM 808 N N . ILE B 1 9 ? 4.02 -7.184 -6.574 1 98.12 9 ILE B N 1
ATOM 809 C CA . ILE B 1 9 ? 2.996 -7.582 -7.535 1 98.12 9 ILE B CA 1
ATOM 810 C C . ILE B 1 9 ? 1.617 -7.191 -7.008 1 98.12 9 ILE B C 1
ATOM 812 O O . ILE B 1 9 ? 1.435 -7.008 -5.805 1 98.12 9 ILE B O 1
ATOM 816 N N . LEU B 1 10 ? 0.678 -7.059 -7.988 1 97.12 10 LEU B N 1
ATOM 817 C CA . LEU B 1 10 ? -0.708 -6.781 -7.625 1 97.12 10 LEU B CA 1
ATOM 818 C C . LEU B 1 10 ? -1.391 -8.039 -7.094 1 97.12 10 LEU B C 1
ATOM 820 O O . LEU B 1 10 ? -1.277 -9.109 -7.688 1 97.12 10 LEU B O 1
ATOM 824 N N . GLY B 1 11 ? -2.027 -7.879 -6 1 96.62 11 GLY B N 1
ATOM 825 C CA . GLY B 1 11 ? -2.865 -8.945 -5.473 1 96.62 11 GLY B CA 1
ATOM 826 C C . GLY B 1 11 ? -2.15 -9.82 -4.465 1 96.62 11 GLY B C 1
ATOM 827 O O . GLY B 1 11 ? -1.105 -9.438 -3.93 1 96.62 11 GLY B O 1
ATOM 828 N N . TYR B 1 12 ? -2.762 -11.023 -4.051 1 94.06 12 TYR B N 1
ATOM 829 C CA . TYR B 1 12 ? -2.256 -12.031 -3.127 1 94.06 12 TYR B CA 1
ATOM 830 C C . TYR B 1 12 ? -1.521 -13.141 -3.875 1 94.06 12 TYR B C 1
ATOM 832 O O . TYR B 1 12 ? -1.62 -13.242 -5.098 1 94.06 12 TYR B O 1
ATOM 840 N N . LEU B 1 13 ? -0.856 -13.883 -3.098 1 93.94 13 LEU B N 1
ATOM 841 C CA . LEU B 1 13 ? -0.232 -15.078 -3.646 1 93.94 13 LEU B CA 1
ATOM 842 C C . LEU B 1 13 ? -1.146 -16.297 -3.49 1 93.94 13 LEU B C 1
ATOM 844 O O . LEU B 1 13 ? -1.317 -16.812 -2.383 1 93.94 13 LEU B O 1
ATOM 848 N N . GLY B 1 14 ? -1.796 -16.703 -4.516 1 94.44 14 GLY B N 1
ATOM 849 C CA . GLY B 1 14 ? -2.449 -18 -4.477 1 94.44 14 GLY B CA 1
ATOM 850 C C . GLY B 1 14 ? -1.477 -19.156 -4.332 1 94.44 14 GLY B C 1
ATOM 851 O O . GLY B 1 14 ? -0.262 -18.953 -4.289 1 94.44 14 GLY B O 1
ATOM 852 N N . PRO B 1 15 ? -2.012 -20.438 -4.25 1 93.69 15 PRO B N 1
ATOM 853 C CA . PRO B 1 15 ? -1.149 -21.594 -3.996 1 93.69 15 PRO B CA 1
ATOM 854 C C . PRO B 1 15 ? -0.07 -21.766 -5.062 1 93.69 15 PRO B C 1
ATOM 856 O O . PRO B 1 15 ? 1.071 -22.109 -4.738 1 93.69 15 PRO B O 1
ATOM 859 N N . VAL B 1 16 ? -0.342 -21.484 -6.27 1 93.56 16 VAL B N 1
ATOM 860 C CA . VAL B 1 16 ? 0.599 -21.672 -7.371 1 93.56 16 VAL B CA 1
ATOM 861 C C . VAL B 1 16 ? 1.72 -20.641 -7.273 1 93.56 16 VAL B C 1
ATOM 863 O O . VAL B 1 16 ? 2.9 -20.984 -7.375 1 93.56 16 VAL B O 1
ATOM 866 N N . LEU B 1 17 ? 1.354 -19.469 -7.078 1 93.94 17 LEU B N 1
ATOM 867 C CA . LEU B 1 17 ? 2.338 -18.391 -6.977 1 93.94 17 LEU B CA 1
ATOM 868 C C . LEU B 1 17 ? 3.176 -18.547 -5.711 1 93.94 17 LEU B C 1
ATOM 870 O O . LEU B 1 17 ? 4.363 -18.219 -5.703 1 93.94 17 LEU B O 1
ATOM 874 N N . ARG B 1 18 ? 2.537 -19.062 -4.672 1 95.12 18 ARG B N 1
ATOM 875 C CA . ARG B 1 18 ? 3.291 -19.297 -3.447 1 95.12 18 ARG B CA 1
ATOM 876 C C . ARG B 1 18 ? 4.414 -20.297 -3.688 1 95.12 18 ARG B C 1
ATOM 878 O O . ARG B 1 18 ? 5.516 -20.156 -3.152 1 95.12 18 ARG B O 1
ATOM 885 N N . ALA B 1 19 ? 4.133 -21.281 -4.445 1 94.56 19 ALA B N 1
ATOM 886 C CA . ALA B 1 19 ? 5.148 -22.281 -4.77 1 94.56 19 ALA B CA 1
ATOM 887 C C . ALA B 1 19 ? 6.305 -21.656 -5.547 1 94.56 19 ALA B C 1
ATOM 889 O O . ALA B 1 19 ? 7.461 -22.031 -5.363 1 94.56 19 ALA B O 1
ATOM 890 N N . ALA B 1 20 ? 6.023 -20.672 -6.363 1 93.38 20 ALA B N 1
ATOM 891 C CA . ALA B 1 20 ? 7.016 -20.031 -7.219 1 93.38 20 ALA B CA 1
ATOM 892 C C . ALA B 1 20 ? 7.984 -19.188 -6.391 1 93.38 20 ALA B C 1
ATOM 894 O O . ALA B 1 20 ? 9.109 -18.922 -6.82 1 93.38 20 ALA B O 1
ATOM 895 N N . VAL B 1 21 ? 7.559 -18.797 -5.242 1 96 21 VAL B N 1
ATOM 896 C CA . VAL B 1 21 ? 8.414 -17.938 -4.434 1 96 21 VAL B CA 1
ATOM 897 C C . VAL B 1 21 ? 8.812 -18.656 -3.152 1 96 21 VAL B C 1
ATOM 899 O O . VAL B 1 21 ? 9.148 -18.016 -2.15 1 96 21 VAL B O 1
ATOM 902 N N . ASP B 1 22 ? 8.734 -19.922 -3.223 1 94.25 22 ASP B N 1
ATOM 903 C CA . ASP B 1 22 ? 9.117 -20.719 -2.066 1 94.25 22 ASP B CA 1
ATOM 904 C C . ASP B 1 22 ? 10.523 -20.375 -1.592 1 94.25 22 ASP B C 1
ATOM 906 O O . ASP B 1 22 ? 11.43 -20.172 -2.406 1 94.25 22 ASP B O 1
ATOM 910 N N . GLY B 1 23 ? 10.578 -20.188 -0.338 1 94.25 23 GLY B N 1
ATOM 911 C CA . GLY B 1 23 ? 11.875 -19.875 0.24 1 94.25 23 GLY B CA 1
ATOM 912 C C . GLY B 1 23 ? 12.195 -18.391 0.228 1 94.25 23 GLY B C 1
ATOM 913 O O . GLY B 1 23 ? 13.219 -17.969 0.771 1 94.25 23 GLY B O 1
ATOM 914 N N . MET B 1 24 ? 11.383 -17.609 -0.34 1 96.25 24 MET B N 1
ATOM 915 C CA . MET B 1 24 ? 11.57 -16.156 -0.363 1 96.25 24 MET B CA 1
ATOM 916 C C . MET B 1 24 ? 10.727 -15.484 0.713 1 96.25 24 MET B C 1
ATOM 918 O O . MET B 1 24 ? 9.703 -16.031 1.138 1 96.25 24 MET B O 1
ATOM 922 N N . ARG B 1 25 ? 11.219 -14.391 1.096 1 96.19 25 ARG B N 1
ATOM 923 C CA . ARG B 1 25 ? 10.414 -13.594 2.016 1 96.19 25 ARG B CA 1
ATOM 924 C C . ARG B 1 25 ? 9.383 -12.758 1.259 1 96.19 25 ARG B C 1
ATOM 926 O O . ARG B 1 25 ? 9.711 -12.125 0.251 1 96.19 25 ARG B O 1
ATOM 933 N N . TYR B 1 26 ? 8.188 -12.781 1.743 1 96.38 26 TYR B N 1
ATOM 934 C CA . TYR B 1 26 ? 7.199 -11.914 1.11 1 96.38 26 TYR B CA 1
ATOM 935 C C . TYR B 1 26 ? 6.238 -11.336 2.145 1 96.38 26 TYR B C 1
ATOM 937 O O . TYR B 1 26 ? 6.09 -11.883 3.238 1 96.38 26 TYR B O 1
ATOM 945 N N . GLU B 1 27 ? 5.609 -10.18 1.866 1 96.88 27 GLU B N 1
ATOM 946 C CA . GLU B 1 27 ? 4.625 -9.461 2.672 1 96.88 27 GLU B CA 1
ATOM 947 C C . GLU B 1 27 ? 3.426 -9.039 1.827 1 96.88 27 GLU B C 1
ATOM 949 O O . GLU B 1 27 ? 3.592 -8.539 0.712 1 96.88 27 GLU B O 1
ATOM 954 N N . VAL B 1 28 ? 2.271 -9.281 2.402 1 95.88 28 VAL B N 1
ATOM 955 C CA . VAL B 1 28 ? 1.039 -8.859 1.748 1 95.88 28 VAL B CA 1
ATOM 956 C C . VAL B 1 28 ? 0.502 -7.602 2.424 1 95.88 28 VAL B C 1
ATOM 958 O O . VAL B 1 28 ? 0.359 -7.559 3.648 1 95.88 28 VAL B O 1
ATOM 961 N N . VAL B 1 29 ? 0.257 -6.637 1.601 1 94.56 29 VAL B N 1
ATOM 962 C CA . VAL B 1 29 ? -0.439 -5.441 2.068 1 94.56 29 VAL B CA 1
ATOM 963 C C . VAL B 1 29 ? -1.871 -5.438 1.539 1 94.56 29 VAL B C 1
ATOM 965 O O . VAL B 1 29 ? -2.092 -5.332 0.33 1 94.56 29 VAL B O 1
ATOM 968 N N . PRO B 1 30 ? -2.779 -5.645 2.449 1 96 30 PRO B N 1
ATOM 969 C CA . PRO B 1 30 ? -4.168 -5.617 1.981 1 96 30 PRO B CA 1
ATOM 970 C C . PRO B 1 30 ? -4.574 -4.254 1.427 1 96 30 PRO B C 1
ATOM 972 O O . PRO B 1 30 ? -3.859 -3.268 1.614 1 96 30 PRO B O 1
ATOM 975 N N . THR B 1 31 ? -5.699 -4.281 0.701 1 96.25 31 THR B N 1
ATOM 976 C CA . THR B 1 31 ? -6.234 -3.037 0.16 1 96.25 31 THR B CA 1
ATOM 977 C C . THR B 1 31 ? -6.316 -1.969 1.245 1 96.25 31 THR B C 1
ATOM 979 O O . THR B 1 31 ? -6.758 -2.244 2.363 1 96.25 31 THR B O 1
ATOM 982 N N . GLN B 1 32 ? -5.848 -0.846 0.95 1 96.69 32 GLN B N 1
ATOM 983 C CA . GLN B 1 32 ? -5.922 0.287 1.866 1 96.69 32 GLN B CA 1
ATOM 984 C C . GLN B 1 32 ? -6.359 1.556 1.139 1 96.69 32 GLN B C 1
ATOM 986 O O . GLN B 1 32 ? -6.113 1.704 -0.061 1 96.69 32 GLN B O 1
ATOM 991 N N . THR B 1 33 ? -7.043 2.48 1.815 1 97.5 33 THR B N 1
ATOM 992 C CA . THR B 1 33 ? -7.43 3.791 1.306 1 97.5 33 THR B CA 1
ATOM 993 C C . THR B 1 33 ? -6.777 4.902 2.123 1 97.5 33 THR B C 1
ATOM 995 O O . THR B 1 33 ? -6.844 4.898 3.354 1 97.5 33 THR B O 1
ATOM 998 N N . THR B 1 34 ? -6.086 5.75 1.473 1 97.75 34 THR B N 1
ATOM 999 C CA . THR B 1 34 ? -5.527 6.945 2.094 1 97.75 34 THR B CA 1
ATOM 1000 C C . THR B 1 34 ? -6.387 8.164 1.789 1 97.75 34 THR B C 1
ATOM 1002 O O . THR B 1 34 ? -6.672 8.461 0.625 1 97.75 34 THR B O 1
ATOM 1005 N N . ILE B 1 35 ? -6.812 8.844 2.865 1 98.19 35 ILE B N 1
ATOM 1006 C CA . ILE B 1 35 ? -7.602 10.062 2.762 1 98.19 35 ILE B CA 1
ATOM 1007 C C . ILE B 1 35 ? -6.758 11.258 3.199 1 98.19 35 ILE B C 1
ATOM 1009 O O . ILE B 1 35 ? -6.109 11.219 4.246 1 98.19 35 ILE B O 1
ATOM 1013 N N . ARG B 1 36 ? -6.715 12.234 2.367 1 97.69 36 ARG B N 1
ATOM 1014 C CA . ARG B 1 36 ? -6.043 13.484 2.699 1 97.69 36 ARG B CA 1
ATOM 1015 C C . ARG B 1 36 ? -7.031 14.641 2.758 1 97.69 36 ARG B C 1
ATOM 1017 O O . ARG B 1 36 ? -7.805 14.852 1.82 1 97.69 36 ARG B O 1
ATOM 1024 N N . ALA B 1 37 ? -6.953 15.344 3.832 1 97.25 37 ALA B N 1
ATOM 1025 C CA . ALA B 1 37 ? -7.945 16.406 4.004 1 97.25 37 ALA B CA 1
ATOM 1026 C C . ALA B 1 37 ? -7.426 17.5 4.934 1 97.25 37 ALA B C 1
ATOM 1028 O O . ALA B 1 37 ? -6.562 17.234 5.777 1 97.25 37 ALA B O 1
ATOM 1029 N N . LYS B 1 38 ? -7.855 18.672 4.672 1 96.38 38 LYS B N 1
ATOM 1030 C CA . LYS B 1 38 ? -7.73 19.781 5.613 1 96.38 38 LYS B CA 1
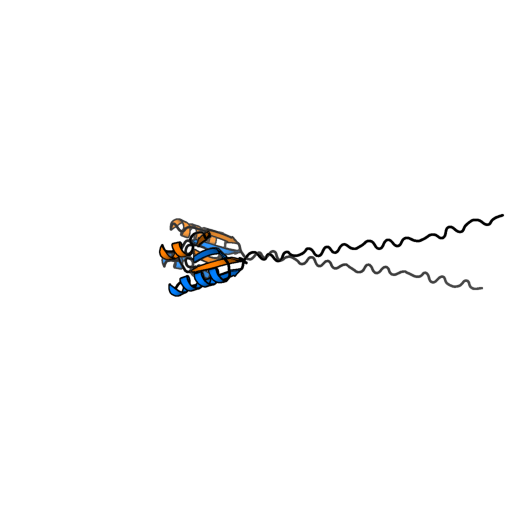ATOM 1031 C C . LYS B 1 38 ? -8.906 19.828 6.586 1 96.38 38 LYS B C 1
ATOM 1033 O O . LYS B 1 38 ? -10.055 20 6.176 1 96.38 38 LYS B O 1
ATOM 1038 N N . LEU B 1 39 ? -8.617 19.609 7.852 1 97.12 39 LEU B N 1
ATOM 1039 C CA . LEU B 1 39 ? -9.695 19.484 8.836 1 97.12 39 LEU B CA 1
ATOM 1040 C C . LEU B 1 39 ? -9.367 20.281 10.102 1 97.12 39 LEU B C 1
ATOM 1042 O O . LEU B 1 39 ? -8.203 20.359 10.5 1 97.12 39 LEU B O 1
ATOM 1046 N N . SER B 1 40 ? -10.375 20.875 10.703 1 97.06 40 SER B N 1
ATOM 1047 C CA . SER B 1 40 ? -10.25 21.312 12.086 1 97.06 40 SER B CA 1
ATOM 1048 C C . SER B 1 40 ? -10.172 20.125 13.047 1 97.06 40 SER B C 1
ATOM 1050 O O . SER B 1 40 ? -10.555 19.016 12.688 1 97.06 40 SER B O 1
ATOM 1052 N N . PRO B 1 41 ? -9.742 20.344 14.242 1 96.94 41 PRO B N 1
ATOM 1053 C CA . PRO B 1 41 ? -9.719 19.25 15.219 1 96.94 41 PRO B CA 1
ATOM 1054 C C . PRO B 1 41 ? -11.094 18.609 15.43 1 96.94 41 PRO B C 1
ATOM 1056 O O . PRO B 1 41 ? -11.195 17.391 15.594 1 96.94 41 PRO B O 1
ATOM 1059 N N . GLY B 1 42 ? -12.078 19.438 15.438 1 97.88 42 GLY B N 1
ATOM 1060 C CA . GLY B 1 42 ? -13.422 18.922 15.602 1 97.88 42 GLY B CA 1
ATOM 1061 C C . GLY B 1 42 ? -13.883 18.062 14.438 1 97.88 42 GLY B C 1
ATOM 1062 O O . GLY B 1 42 ? -14.484 17 14.641 1 97.88 42 GLY B O 1
ATOM 1063 N N . ASP B 1 43 ? -13.648 18.484 13.266 1 97.12 43 ASP B N 1
ATOM 1064 C CA . ASP B 1 43 ? -14.047 17.75 12.07 1 97.12 43 ASP B CA 1
ATOM 1065 C C . ASP B 1 43 ? -13.305 16.422 11.977 1 97.12 43 ASP B C 1
ATOM 1067 O O . ASP B 1 43 ? -13.883 15.406 11.562 1 97.12 43 ASP B O 1
ATOM 1071 N N . LEU B 1 44 ? -11.984 16.422 12.328 1 97.94 44 LEU B N 1
ATOM 1072 C CA . LEU B 1 44 ? -11.211 15.195 12.375 1 97.94 44 LEU B CA 1
ATOM 1073 C C . LEU B 1 44 ? -11.812 14.211 13.367 1 97.94 44 LEU B C 1
ATOM 1075 O O . LEU B 1 44 ? -12.023 13.039 13.039 1 97.94 44 LEU B O 1
ATOM 1079 N N . ARG B 1 45 ? -12.172 14.742 14.516 1 98.38 45 ARG B N 1
ATOM 1080 C CA . ARG B 1 45 ? -12.75 13.898 15.555 1 98.38 45 ARG B CA 1
ATOM 1081 C C . ARG B 1 45 ? -14.086 13.312 15.102 1 98.38 45 ARG B C 1
ATOM 1083 O O . ARG B 1 45 ? -14.367 12.133 15.336 1 98.38 45 ARG B O 1
ATOM 1090 N N . ARG B 1 46 ? -14.898 14.062 14.461 1 98.06 46 ARG B N 1
ATOM 1091 C CA . ARG B 1 46 ? -16.188 13.594 13.969 1 98.06 46 ARG B CA 1
ATOM 1092 C C . ARG B 1 46 ? -16.016 12.508 12.914 1 98.06 46 ARG B C 1
ATOM 1094 O O . ARG B 1 46 ? -16.719 11.492 12.945 1 98.06 46 ARG B O 1
ATOM 1101 N N . LEU B 1 47 ? -15.07 12.758 12.062 1 97.75 47 LEU B N 1
ATOM 1102 C CA . LEU B 1 47 ? -14.812 11.781 11.008 1 97.75 47 LEU B CA 1
ATOM 1103 C C . LEU B 1 47 ? -14.312 10.469 11.602 1 97.75 47 LEU B C 1
ATOM 1105 O O . LEU B 1 47 ? -14.82 9.391 11.258 1 97.75 47 LEU B O 1
ATOM 1109 N N . LEU B 1 48 ? -13.32 10.555 12.539 1 98 48 LEU B N 1
ATOM 1110 C CA . LEU B 1 48 ? -12.766 9.359 13.164 1 98 48 LEU B CA 1
ATOM 1111 C C . LEU B 1 48 ? -13.836 8.602 13.938 1 98 48 LEU B C 1
ATOM 1113 O O . LEU B 1 48 ? -13.844 7.367 13.945 1 98 48 LEU B O 1
ATOM 1117 N N . LYS B 1 49 ? -14.75 9.328 14.562 1 97.94 49 LYS B N 1
ATOM 1118 C CA . LYS B 1 49 ? -15.852 8.703 15.297 1 97.94 49 LYS B CA 1
ATOM 1119 C C . LYS B 1 49 ? -16.781 7.945 14.352 1 97.94 49 LYS B C 1
ATOM 1121 O O . LYS B 1 49 ? -17.234 6.844 14.672 1 97.94 49 LYS B O 1
ATOM 1126 N N . ARG B 1 50 ? -17.031 8.539 13.211 1 97.25 50 ARG B N 1
ATOM 1127 C CA . ARG B 1 50 ? -17.875 7.895 12.211 1 97.25 50 ARG B CA 1
ATOM 1128 C C . ARG B 1 50 ? -17.219 6.621 11.688 1 97.25 50 ARG B C 1
ATOM 1130 O O . ARG B 1 50 ? -17.891 5.598 11.523 1 97.25 50 ARG B O 1
ATOM 1137 N N . LEU B 1 51 ? -15.969 6.652 11.359 1 97 51 LEU B N 1
ATOM 1138 C CA . LEU B 1 51 ? -15.234 5.48 10.891 1 97 51 LEU B CA 1
ATOM 1139 C C . LEU B 1 51 ? -15.234 4.379 11.945 1 97 51 LEU B C 1
ATOM 1141 O O . LEU B 1 51 ? -15.484 3.215 11.633 1 97 51 LEU B O 1
ATOM 1145 N N . ASP B 1 52 ? -15.031 4.801 13.203 1 97.12 52 ASP B N 1
ATOM 1146 C CA . ASP B 1 52 ? -15.016 3.844 14.312 1 97.12 52 ASP B CA 1
ATOM 1147 C C . ASP B 1 52 ? -16.375 3.18 14.484 1 97.12 52 ASP B C 1
ATOM 1149 O O . ASP B 1 52 ? -16.469 1.966 14.68 1 97.12 52 ASP B O 1
ATOM 1153 N N . ALA B 1 53 ? -17.375 3.941 14.414 1 97 53 ALA B N 1
ATOM 1154 C CA . ALA B 1 53 ? -18.75 3.447 14.602 1 97 53 ALA B CA 1
ATOM 1155 C C . ALA B 1 53 ? -19.109 2.428 13.531 1 97 53 ALA B C 1
ATOM 1157 O O . ALA B 1 53 ? -20.062 1.658 13.703 1 97 53 ALA B O 1
ATOM 1158 N N . ARG B 1 54 ? -18.438 2.443 12.5 1 95.88 54 ARG B N 1
ATOM 1159 C CA . ARG B 1 54 ? -18.703 1.539 11.383 1 95.88 54 ARG B CA 1
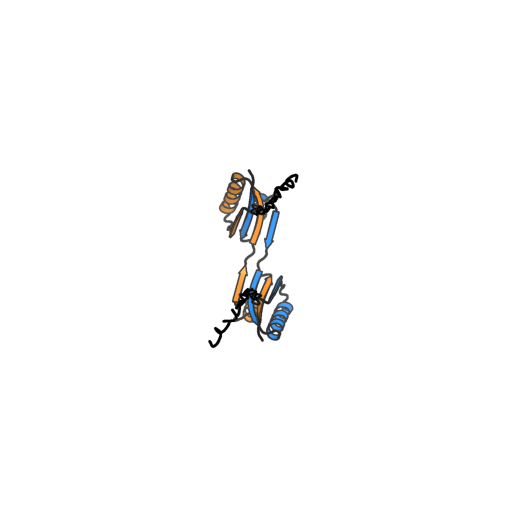ATOM 1160 C C . ARG B 1 54 ? -17.703 0.4 11.336 1 95.88 54 ARG B C 1
ATOM 1162 O O . ARG B 1 54 ? -17.672 -0.37 10.375 1 95.88 54 ARG B O 1
ATOM 1169 N N . GLY B 1 55 ? -16.891 0.351 12.289 1 96.75 55 GLY B N 1
ATOM 1170 C CA . GLY B 1 55 ? -15.961 -0.756 12.422 1 96.75 55 GLY B CA 1
ATOM 1171 C C . GLY B 1 55 ? -14.789 -0.667 11.461 1 96.75 55 GLY B C 1
ATOM 1172 O O . GLY B 1 55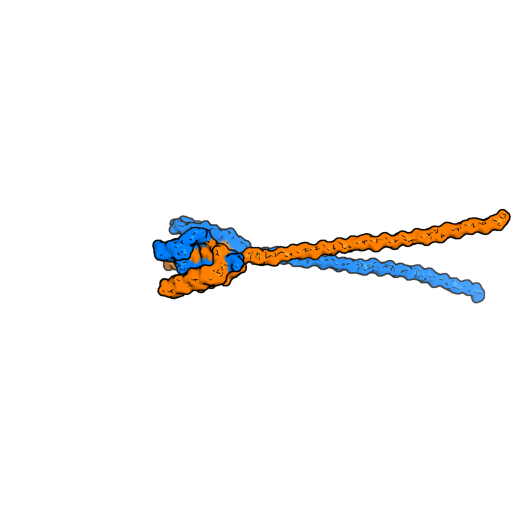 ? -14.195 -1.686 11.102 1 96.75 55 GLY B O 1
ATOM 1173 N N . VAL B 1 56 ? -14.516 0.535 10.984 1 97.12 56 VAL B N 1
ATOM 1174 C CA . VAL B 1 56 ? -13.398 0.755 10.07 1 97.12 56 VAL B CA 1
ATOM 1175 C C . VAL B 1 56 ? -12.078 0.707 10.844 1 97.12 56 VAL B C 1
ATOM 1177 O O . VAL B 1 56 ? -11.953 1.331 11.898 1 97.12 56 VAL B O 1
ATOM 1180 N N . THR B 1 57 ? -11.109 -0.09 10.312 1 97.69 57 THR B N 1
ATOM 1181 C CA . THR B 1 57 ? -9.789 -0.17 10.922 1 97.69 57 THR B CA 1
ATOM 1182 C C . THR B 1 57 ? -8.898 0.97 10.438 1 97.69 57 THR B C 1
ATOM 1184 O O . THR B 1 57 ? -8.664 1.113 9.242 1 97.69 57 THR B O 1
ATOM 1187 N N . LEU B 1 58 ? -8.391 1.807 11.375 1 97.69 58 LEU B N 1
ATOM 1188 C CA . LEU B 1 58 ? -7.43 2.871 11.102 1 97.69 58 LEU B CA 1
ATOM 1189 C C . LEU B 1 58 ? -6.004 2.334 11.102 1 97.69 58 LEU B C 1
ATOM 1191 O O . LEU B 1 58 ? -5.539 1.799 12.117 1 97.69 58 LEU B O 1
ATOM 1195 N N . ILE B 1 59 ? -5.352 2.475 10.047 1 97.5 59 ILE B N 1
ATOM 1196 C CA . ILE B 1 59 ? -3.996 1.952 9.906 1 97.5 59 ILE B CA 1
ATOM 1197 C C . ILE B 1 59 ? -2.984 3.033 10.273 1 97.5 59 ILE B C 1
ATOM 1199 O O . ILE B 1 59 ? -1.922 2.734 10.828 1 97.5 59 ILE B O 1
ATOM 1203 N N . HIS B 1 60 ? -3.316 4.25 9.914 1 97.56 60 HIS B N 1
ATOM 1204 C CA . HIS B 1 60 ? -2.387 5.363 10.078 1 97.56 60 HIS B CA 1
ATOM 1205 C C . HIS B 1 60 ? -3.129 6.691 10.18 1 97.56 60 HIS B C 1
ATOM 1207 O O . HIS B 1 60 ? -4.152 6.887 9.523 1 97.56 60 HIS B O 1
ATOM 1213 N N . LEU B 1 61 ? -2.697 7.602 11.047 1 98.12 61 LEU B N 1
ATOM 1214 C CA . LEU B 1 61 ? -3.135 8.992 11.156 1 98.12 61 LEU B CA 1
ATOM 1215 C C . LEU B 1 61 ? -1.946 9.922 11.375 1 98.12 61 LEU B C 1
ATOM 1217 O O . LEU B 1 61 ? -1.166 9.719 12.312 1 98.12 61 LEU B O 1
ATOM 1221 N N . ALA B 1 62 ? -1.846 10.875 10.43 1 97.19 62 ALA B N 1
ATOM 1222 C CA . ALA B 1 62 ? -0.741 11.812 10.617 1 97.19 62 ALA B CA 1
ATOM 1223 C C . ALA B 1 62 ? -1.143 13.227 10.203 1 97.19 62 ALA B C 1
ATOM 1225 O O . ALA B 1 62 ? -1.852 13.406 9.211 1 97.19 62 ALA B O 1
ATOM 1226 N N . ARG B 1 63 ? -0.723 14.227 10.938 1 95.81 63 ARG B N 1
ATOM 1227 C CA . ARG B 1 63 ? -0.791 15.625 10.508 1 95.81 63 ARG B CA 1
ATOM 1228 C C . ARG B 1 63 ? 0.328 15.953 9.523 1 95.81 63 ARG B C 1
ATOM 1230 O O . ARG B 1 63 ? 1.496 15.648 9.781 1 95.81 63 ARG B O 1
ATOM 1237 N N . THR B 1 64 ? -0.073 16.453 8.32 1 92.62 64 THR B N 1
ATOM 1238 C CA . THR B 1 64 ? 0.935 16.703 7.301 1 92.62 64 THR B CA 1
ATOM 1239 C C . THR B 1 64 ? 1.098 18.203 7.062 1 92.62 64 THR B C 1
ATOM 1241 O O . THR B 1 64 ? 0.243 19 7.465 1 92.62 64 THR B O 1
ATOM 1244 N N . GLY B 1 65 ? 2.193 18.672 6.297 1 76.25 65 GLY B N 1
ATOM 1245 C CA . GLY B 1 65 ? 2.424 20.062 5.957 1 76.25 65 GLY B CA 1
ATOM 1246 C C . GLY B 1 65 ? 3.57 20.688 6.734 1 76.25 65 GLY B C 1
ATOM 1247 O O . GLY B 1 65 ? 4.039 21.766 6.395 1 76.25 65 GLY B O 1
ATOM 1248 N N . GLU B 1 66 ? 3.562 20.547 8.125 1 61.12 66 GLU B N 1
ATOM 1249 C CA . GLU B 1 66 ? 4.504 21.453 8.766 1 61.12 66 GLU B CA 1
ATOM 1250 C C . GLU B 1 66 ? 5.93 21.219 8.273 1 61.12 66 GLU B C 1
ATOM 1252 O O . GLU B 1 66 ? 6.551 20.203 8.625 1 61.12 66 GLU B O 1
ATOM 1257 N N . ARG B 1 67 ? 5.98 21.266 7.031 1 56.47 67 ARG B N 1
ATOM 1258 C CA . ARG B 1 67 ? 7.398 21.281 6.691 1 56.47 67 ARG B CA 1
ATOM 1259 C C . ARG B 1 67 ? 8.188 22.172 7.645 1 56.47 67 ARG B C 1
ATOM 1261 O O . ARG B 1 67 ? 7.801 23.312 7.891 1 56.47 67 ARG B O 1
ATOM 1268 N N . LEU B 1 68 ? 8.781 21.578 8.555 1 54.59 68 LEU B N 1
ATOM 1269 C CA . LEU B 1 68 ? 9.758 22.422 9.227 1 54.59 68 LEU B CA 1
ATOM 1270 C C . LEU B 1 68 ? 10.414 23.391 8.242 1 54.59 68 LEU B C 1
ATOM 1272 O O . LEU B 1 68 ? 10.984 22.953 7.238 1 54.59 68 LEU B O 1
ATOM 1276 N N . ARG B 1 69 ? 9.781 24.375 7.867 1 53.75 69 ARG B N 1
ATOM 1277 C CA . ARG B 1 69 ? 10.531 25.438 7.199 1 53.75 69 ARG B CA 1
ATOM 1278 C C . ARG B 1 69 ? 11.961 25.516 7.738 1 53.75 69 ARG B C 1
ATOM 1280 O O . ARG B 1 69 ? 12.164 25.875 8.898 1 53.75 69 ARG B O 1
ATOM 1287 N N . ARG B 1 70 ? 12.812 24.547 7.441 1 56.84 70 ARG B N 1
ATOM 1288 C CA . ARG B 1 70 ? 14.188 24.828 7.82 1 56.84 70 ARG B CA 1
ATOM 1289 C C . ARG B 1 70 ? 14.531 26.297 7.559 1 56.84 70 ARG B C 1
ATOM 1291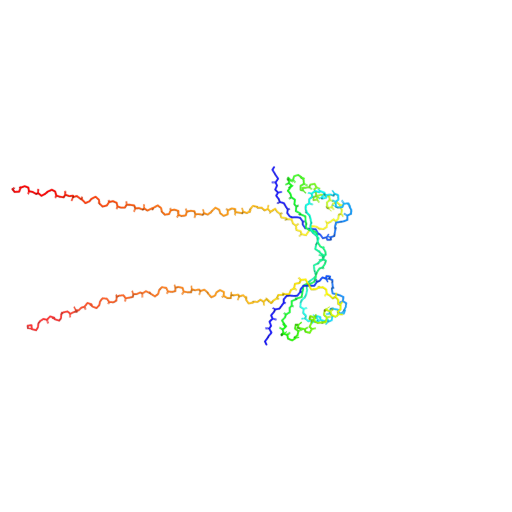 O O . ARG B 1 70 ? 14.492 26.75 6.414 1 56.84 70 ARG B O 1
ATOM 1298 N N . THR B 1 71 ? 14.195 27.188 8.422 1 59.06 71 THR B N 1
ATOM 1299 C CA . THR B 1 71 ? 14.758 28.531 8.328 1 59.06 71 THR B CA 1
ATOM 1300 C C . THR B 1 71 ? 16.234 28.469 7.926 1 59.06 71 THR B C 1
ATOM 1302 O O . THR B 1 71 ? 17.047 27.828 8.609 1 59.06 71 THR B O 1
ATOM 1305 N N . PRO B 1 72 ? 16.578 28.688 6.75 1 57.94 72 PRO B N 1
ATOM 1306 C CA . PRO B 1 72 ? 18.016 28.75 6.445 1 57.94 72 PRO B CA 1
ATOM 1307 C C . PRO B 1 72 ? 18.797 29.578 7.457 1 57.94 72 PRO B C 1
ATOM 1309 O O . PRO B 1 72 ? 18.359 30.656 7.867 1 57.94 72 PRO B O 1
ATOM 1312 N N . ILE B 1 73 ? 19.531 29.078 8.281 1 56.06 73 ILE B N 1
ATOM 1313 C CA . ILE B 1 73 ? 20.453 29.859 9.102 1 56.06 73 ILE B CA 1
ATOM 1314 C C . ILE B 1 73 ? 21.328 30.719 8.203 1 56.06 73 ILE B C 1
ATOM 1316 O O . ILE B 1 73 ? 22.125 30.203 7.418 1 56.06 73 ILE B O 1
ATOM 1320 N N . ASP B 1 74 ? 20.938 31.953 7.617 1 54.84 74 ASP B N 1
ATOM 1321 C CA . ASP B 1 74 ? 21.766 32.969 6.969 1 54.84 74 ASP B CA 1
ATOM 1322 C C . ASP B 1 74 ? 22.984 33.281 7.828 1 54.84 74 ASP B C 1
ATOM 1324 O O . ASP B 1 74 ? 22.859 33.938 8.875 1 54.84 74 ASP B O 1
ATOM 1328 N N . SER B 1 75 ? 24.031 32.406 7.914 1 58.5 75 SER B N 1
ATOM 1329 C CA . SER B 1 75 ? 25.297 32.844 8.516 1 58.5 75 SER B CA 1
ATOM 1330 C C . SER B 1 75 ? 25.859 34.062 7.812 1 58.5 75 SER B C 1
ATOM 1332 O O . SER B 1 75 ? 26.594 33.938 6.832 1 58.5 75 SER B O 1
ATOM 1334 N N . ARG B 1 76 ? 25.094 35.188 7.613 1 55.19 76 ARG B N 1
ATOM 1335 C CA . ARG B 1 76 ? 25.766 36.406 7.172 1 55.19 76 ARG B CA 1
ATOM 1336 C C . ARG B 1 76 ? 26.969 36.719 8.047 1 55.19 76 ARG B C 1
ATOM 1338 O O . ARG B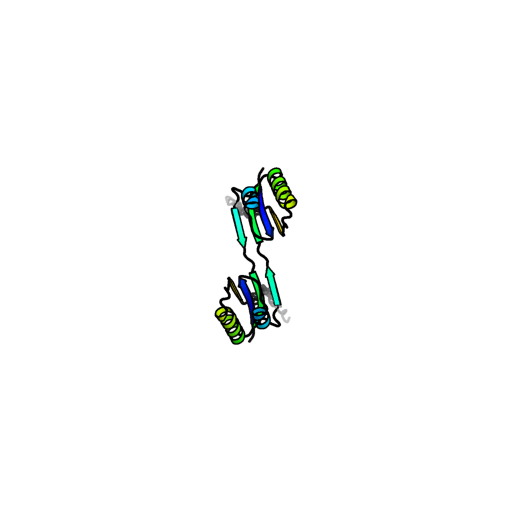 1 76 ? 26.828 37 9.242 1 55.19 76 ARG B O 1
ATOM 1345 N N . ARG B 1 77 ? 28.125 36.094 7.789 1 57.34 77 ARG B N 1
ATOM 1346 C CA . ARG B 1 77 ? 29.391 36.594 8.305 1 57.34 77 ARG B CA 1
ATOM 1347 C C . ARG B 1 77 ? 29.562 38.062 7.98 1 57.34 77 ARG B C 1
ATOM 1349 O O . ARG B 1 77 ? 29.625 38.469 6.809 1 57.34 77 ARG B O 1
ATOM 1356 N N . SER B 1 78 ? 29.125 39.062 8.75 1 60.44 78 SER B N 1
ATOM 1357 C CA . SER B 1 78 ? 29.469 40.469 8.633 1 60.44 78 SER B CA 1
ATOM 1358 C C . SER B 1 78 ? 30.984 40.656 8.469 1 60.44 78 SER B C 1
ATOM 1360 O O . SER B 1 78 ? 31.766 40.062 9.203 1 60.44 78 SER B O 1
ATOM 1362 N N . PRO B 1 79 ? 31.562 41.156 7.344 1 57.53 79 PRO B N 1
ATOM 1363 C CA . PRO B 1 79 ? 33 41.469 7.148 1 57.53 79 PRO B CA 1
ATOM 1364 C C . PRO B 1 79 ? 33.531 42.406 8.219 1 57.53 79 PRO B C 1
ATOM 1366 O O . PRO B 1 79 ? 32.844 43.375 8.602 1 57.53 79 PRO B O 1
ATOM 1369 N N . SER B 1 80 ? 34.25 42.031 9.266 1 56.75 80 SER B N 1
ATOM 1370 C CA . SER B 1 80 ? 35 42.906 10.172 1 56.75 80 SER B CA 1
ATOM 1371 C C . SER B 1 80 ? 35.938 43.844 9.414 1 56.75 80 SER B C 1
ATOM 1373 O O . SER B 1 80 ? 36.812 43.375 8.688 1 56.75 80 SER B O 1
ATOM 1375 N N . SER B 1 81 ? 35.594 45 8.766 1 57.62 81 SER B N 1
ATOM 1376 C CA . SER B 1 81 ? 36.438 46.062 8.219 1 57.62 81 SER B CA 1
ATOM 1377 C C . SER B 1 81 ? 37.438 46.562 9.273 1 57.62 81 SER B C 1
ATOM 1379 O O . SER B 1 81 ? 37.031 47.188 10.258 1 57.62 81 SER B O 1
ATOM 1381 N N . THR B 1 82 ? 38.531 45.969 9.641 1 55.5 82 THR B N 1
ATOM 1382 C CA . THR B 1 82 ? 39.656 46.562 10.375 1 55.5 82 THR B CA 1
ATOM 1383 C C . THR B 1 82 ? 40.219 47.75 9.602 1 55.5 82 THR B C 1
ATOM 1385 O O . THR B 1 82 ? 40.781 47.562 8.508 1 55.5 82 THR B O 1
ATOM 1388 N N . GLN B 1 83 ? 39.688 48.938 9.422 1 52.47 83 GLN B N 1
ATOM 1389 C CA . GLN B 1 83 ? 40.25 50.219 8.961 1 52.47 83 GLN B CA 1
ATOM 1390 C C . GLN B 1 83 ? 41.531 50.531 9.75 1 52.47 83 GLN B C 1
ATOM 1392 O O . GLN B 1 83 ? 41.469 50.781 10.961 1 52.47 83 GLN B O 1
ATOM 1397 N N . GLY B 1 84 ? 42.75 50.125 9.406 1 50.97 84 GLY B N 1
ATOM 1398 C CA . GLY B 1 84 ? 44.094 50.531 9.836 1 50.97 84 GLY B CA 1
ATOM 1399 C C . GLY B 1 84 ? 44.312 52.031 9.656 1 50.97 84 GLY B C 1
ATOM 1400 O O . GLY B 1 84 ? 44.312 52.531 8.523 1 50.97 84 GLY B O 1
ATOM 1401 N N . ASP B 1 85 ? 43.781 52.938 10.516 1 53.16 85 ASP B N 1
ATOM 1402 C CA . ASP B 1 85 ? 44.094 54.375 10.586 1 53.16 85 ASP B CA 1
ATOM 1403 C C . ASP B 1 85 ? 45.625 54.594 10.609 1 53.16 85 ASP B C 1
ATOM 1405 O O . ASP B 1 85 ? 46.312 54.125 11.516 1 53.16 85 ASP B O 1
ATOM 1409 N N . VAL B 1 86 ? 46.375 54.594 9.484 1 52.84 86 VAL B N 1
ATOM 1410 C CA . VAL B 1 86 ? 47.781 54.938 9.328 1 52.84 86 VAL B CA 1
ATOM 1411 C C . VAL B 1 86 ? 48 56.375 9.797 1 52.84 86 VAL B C 1
ATOM 1413 O O . VAL B 1 86 ? 47.406 57.312 9.25 1 52.84 86 VAL B O 1
ATOM 1416 N N . ALA B 1 87 ? 48.438 56.656 11.039 1 52.88 87 ALA B N 1
ATOM 1417 C CA . ALA B 1 87 ? 48.875 57.906 11.656 1 52.88 87 ALA B CA 1
ATOM 1418 C C . ALA B 1 87 ? 49.938 58.562 10.789 1 52.88 87 ALA B C 1
ATOM 1420 O O . ALA B 1 87 ? 50.969 57.969 10.445 1 52.88 87 ALA B O 1
ATOM 1421 N N . GLN B 1 88 ? 49.531 59.188 9.734 1 51.09 88 GLN B N 1
ATOM 1422 C CA . GLN B 1 88 ? 50.469 60 8.945 1 51.09 88 GLN B CA 1
ATOM 1423 C C . GLN B 1 88 ? 51.312 60.906 9.844 1 51.09 88 GLN B C 1
ATOM 1425 O O . GLN B 1 88 ? 50.75 61.719 10.602 1 51.09 88 GLN B O 1
ATOM 1430 N N . THR B 1 89 ? 52.344 60.406 10.453 1 54.94 89 THR B N 1
ATOM 1431 C CA . THR B 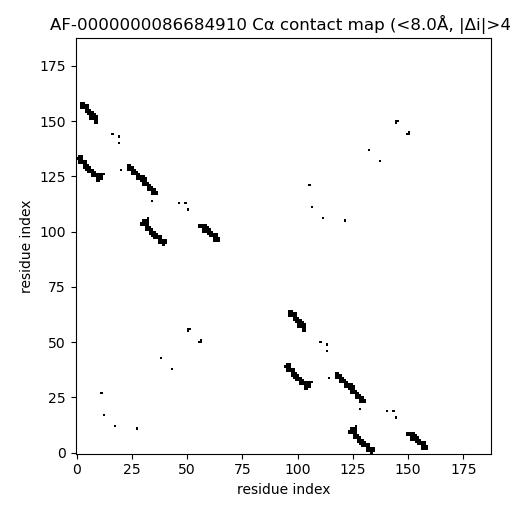1 89 ? 53.344 61.125 11.211 1 54.94 89 THR B CA 1
ATOM 1432 C C . THR B 1 89 ? 53.875 62.312 10.398 1 54.94 89 THR B C 1
ATOM 1434 O O . THR B 1 89 ? 54.375 62.156 9.281 1 54.94 89 THR B O 1
ATOM 1437 N N . ALA B 1 90 ? 53.344 63.562 10.43 1 58.59 90 ALA B N 1
ATOM 1438 C CA . ALA B 1 90 ? 53.781 64.812 9.844 1 58.59 90 ALA B CA 1
ATOM 1439 C C . ALA B 1 90 ? 55.25 65.062 10.047 1 58.59 90 ALA B C 1
ATOM 1441 O O . ALA B 1 90 ? 55.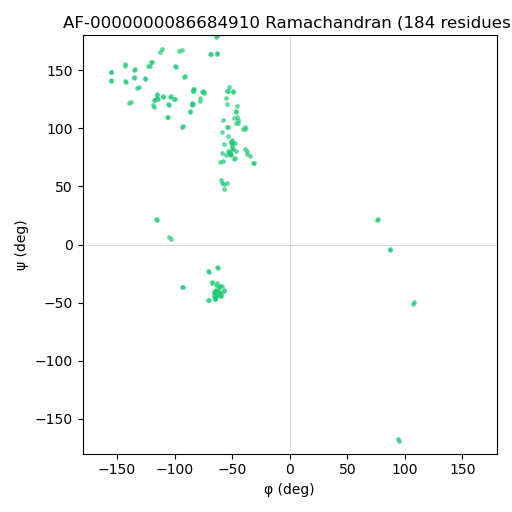812 64.75 11.109 1 58.59 90 ALA B O 1
ATOM 1442 N N . PR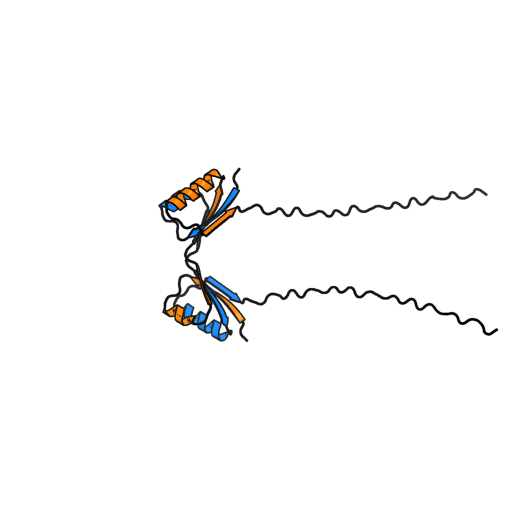O B 1 91 ? 56.031 65.188 8.977 1 55.66 91 PRO B N 1
ATOM 1443 C CA . PRO B 1 91 ? 57.469 65.375 8.969 1 55.66 91 PRO B CA 1
ATOM 1444 C C . PRO B 1 91 ? 57.906 66.562 9.805 1 55.66 91 PRO B C 1
ATOM 1446 O O . PRO B 1 91 ? 57.125 67.5 9.977 1 55.66 91 PRO B O 1
ATOM 1449 N N . ALA B 1 92 ? 58.75 66.438 10.844 1 54.78 92 ALA B N 1
ATOM 1450 C CA . ALA B 1 92 ? 59.375 67.5 11.641 1 54.78 92 ALA B CA 1
ATOM 1451 C C . ALA B 1 92 ? 60 68.562 10.758 1 54.78 92 ALA B C 1
ATOM 1453 O O . ALA B 1 92 ? 60.594 68.25 9.711 1 54.78 92 ALA B O 1
ATOM 1454 N N . ARG B 1 93 ? 59.438 69.688 10.703 1 50.34 93 ARG B N 1
ATOM 1455 C CA . ARG B 1 93 ? 60 70.875 10.078 1 50.34 93 ARG B CA 1
ATOM 1456 C C . ARG B 1 93 ? 61.438 71.125 10.562 1 50.34 93 ARG B C 1
ATOM 1458 O O . ARG B 1 93 ? 61.656 71.25 11.766 1 50.34 93 ARG B O 1
ATOM 1465 N N . GLY B 1 94 ? 62.438 70.5 9.977 1 35.22 94 GLY B N 1
ATOM 1466 C CA . GLY B 1 94 ? 63.656 71.25 9.992 1 35.22 94 GLY B CA 1
ATOM 1467 C C . GLY B 1 94 ? 63.531 72.562 9.234 1 35.22 94 GLY B C 1
ATOM 1468 O O . GLY B 1 94 ? 62.656 72.75 8.398 1 35.22 94 GLY B O 1
#

Radius of gyration: 34.31 Å; Cα contacts (8 Å, |Δi|>4): 222; chains: 2; bounding box: 112×94×37 Å

pLDDT: mean 83.26, std 19.48, range [35.22, 98.44]

Solvent-accessible surface area (backbone atoms only — not comparable to full-atom values): 11711 Å² total; per-residue (Å²): 123,67,43,38,34,42,38,28,30,62,35,80,72,51,76,70,55,43,61,76,45,61,94,47,50,69,50,76,42,67,31,28,26,41,35,41,43,76,34,35,70,66,56,48,51,52,50,55,50,54,39,49,75,68,69,51,49,76,74,45,77,44,82,46,79,80,60,74,71,72,68,75,80,79,77,72,77,76,81,81,79,81,78,80,81,76,79,80,77,76,79,78,86,121,123,67,43,37,35,42,38,28,31,59,35,81,72,53,76,69,54,43,63,76,47,61,93,46,51,69,49,77,42,68,33,27,26,39,34,41,41,76,35,34,70,66,54,46,50,51,51,54,50,53,40,50,75,67,68,51,51,75,74,46,79,43,82,46,78,80,59,74,70,72,69,75,78,77,76,73,77,74,81,81,80,81,79,81,81,76,78,78,77,75,79,78,82,123

Foldseek 3Di:
DDDDDDDDDPDDQDPVNCVVQPPHDDDDDDDDDDDDDDDDPVRVVVVVVVCVVVVHDDDDDDDDDPPVPPPPPPPPPPPPPPPPPPPPPPDDDD/DDDDDDDDDPDDQDPVNCVVQPPHDDDDDDDDDDDDDDDDPVRVVVVVVVCVVVVHDDDDDDDDDPPVPPPPPPPPPDPPPPPPPPPPPPDPDD